Protein AF-0000000083543749 (afdb_homodimer)

Organism: Scyliorhinus torazame (NCBI:txid75743)

pLDDT: mean 76.53, std 16.84, range [44.06, 95.95]

Foldseek 3Di:
DVLVVLQVVLVVVLVVVLVVLVVVLVDQDDDPVQLVVLLVVVVVVVVVVPPDDPPPDPCVVVVVVVSSVVSSVVVSVVVSVPVNVVSCCCSNPVVSVVVVVVVQVVQVVVVVRNVVVPDDDPVVVVVVVVVVVVVVVVVVVVVVVVVVVVVVVD/DVLVVLQVVLVVVLVVVLVVLVVVLVDQDDDPVQLVVLLVVVVVVVVVVPPDDPPPDPCVVVVVVVSSVVSSVVVSVVVSVPVNVVSCCCSNPVVSVVVVVVVQVVQVVVVVRNVVVPDDPPVVVVVVVVVVVVVVVVVVVVVVVVVVVVVVVD

InterPro domains:
  IPR003130 Dynamin GTPase effector [PF02212] (63-146)
  IPR003130 Dynamin GTPase effector [SM00302] (57-150)
  IPR020850 GTPase effector domain [PS51388] (62-153)

Radius of gyration: 29.14 Å; Cα contacts (8 Å, |Δi|>4): 142; chains: 2; bounding box: 76×64×94 Å

Nearest PDB structures (foldseek):
  6nct-assembly1_B  TM=2.809E-01  e=4.000E+00  Homo sapiens
  6nct-assembly1_B  TM=2.824E-01  e=3.572E+00  Homo sapiens

Solvent-accessible surface area (backbone atoms only — not comparable to full-atom values): 16774 Å² total; per-residue (Å²): 50,65,64,58,50,49,49,53,53,25,53,50,51,34,51,54,52,50,50,50,52,55,56,50,60,71,48,95,73,70,53,67,70,57,44,53,52,46,44,50,51,53,51,51,52,44,53,71,65,38,79,60,82,84,73,85,62,93,60,50,62,65,46,46,53,48,50,52,51,50,42,48,49,52,52,48,48,55,48,47,67,48,45,54,59,49,47,42,46,36,29,68,46,51,51,37,48,52,53,49,51,51,52,50,51,53,28,64,70,37,76,82,43,49,68,60,64,72,44,66,39,66,66,57,54,48,49,49,49,49,48,50,50,49,48,52,50,48,49,52,50,50,52,53,52,54,55,54,55,56,57,69,77,96,54,68,62,57,50,50,49,51,52,26,52,51,51,33,50,54,52,51,50,50,52,55,57,49,62,69,48,94,74,69,53,66,70,59,44,53,52,47,44,49,52,53,52,52,53,44,53,72,65,38,80,60,82,84,73,86,62,92,60,49,64,64,46,46,52,50,49,52,53,50,40,48,49,51,53,49,50,56,48,46,67,48,45,53,59,48,48,44,45,37,29,68,45,51,51,37,50,52,52,47,52,51,52,50,51,53,27,63,69,37,75,82,41,45,69,57,69,72,41,64,28,65,65,56,53,47,45,47,49,49,47,49,49,48,47,50,51,47,49,52,49,50,51,53,53,54,56,53,56,54,56,67,75,96

Sequence (308 aa):
ELIAEIRRNQELATEQNLRLHFNMEGMVYAPDAMYSFKLEELQSRSQNNRHTEPSPSSGHSSNIMAVHLQVYYQIAIDRLIQMVPMVTRYHLLQEFASQVKFKMAQTFMNEEDADGLLTENFEIAKKRKSFTDSLNQLNKARAILMSNEISKVQELIAEIRRNQELATEQNLRLHFNMEGMVYAPDAMYSFKLEELQSRSQNNRHTEPSPSSGHSSNIMAVHLQVYYQIAIDRLIQMVPMVTRYHLLQEFASQVKFKMAQTFMNEEDADGLLTENFEIAKKRKSFTDSLNQLNKARAILMSNEISKVQ

Secondary structure (DSSP, 8-state):
-HHHHHHHHHHHHHHHHHHHHHHHHTS----HHHHHHHHHHHHHHHHHH--S-----STHHHHHHHHHHHHHHHHHHHHHHHHHHHHHHIIIIIIHHHHHHHHHHHHHHSTTTTTGGGS--HHHHHHHHHHHHHHHHHHHHHHHHHHHHHHHH-/-HHHHHHHHHHHHHHHHHHHHHHHHTS----HHHHHHHHHHHHHHHHHH--S-----STHHHHHHHHHHHHHHHHHHHHHHHHHHHHHHIIIIIIHHHHHHHHHHHHHHSTTTHHHHSS--HHHHHHHHHHHHHHHHHHHHHHHHHHHHHHHH-

Structure (mmCIF, N/CA/C/O backbone):
data_AF-0000000083543749-model_v1
#
loop_
_entity.id
_entity.type
_entity.pdbx_description
1 polymer 'GED domain-containing protein'
#
loop_
_atom_site.group_PDB
_atom_site.id
_atom_site.type_symbol
_atom_site.label_atom_id
_atom_site.label_alt_id
_atom_site.label_comp_id
_atom_site.label_asym_id
_atom_site.label_entity_id
_atom_site.label_seq_id
_atom_site.pdbx_PDB_ins_code
_atom_site.Cartn_x
_atom_site.Cartn_y
_atom_site.Cartn_z
_atom_site.occupancy
_atom_site.B_iso_or_equiv
_atom_site.auth_seq_id
_atom_site.auth_comp_id
_atom_site.auth_asym_id
_atom_site.auth_atom_id
_atom_site.pdbx_PDB_model_num
ATOM 1 N N . GLU A 1 1 ? 26.34 -15.354 2.874 1 68.52 1 GLU A N 1
ATOM 2 C CA . GLU A 1 1 ? 26.277 -14.039 3.504 1 68.52 1 GLU A CA 1
ATOM 3 C C . GLU A 1 1 ? 25.377 -13.091 2.715 1 68.52 1 GLU A C 1
ATOM 5 O O . GLU A 1 1 ? 24.499 -12.442 3.286 1 68.52 1 GLU A O 1
ATOM 10 N N . LEU A 1 2 ? 25.47 -13.204 1.468 1 77.48 2 LEU A N 1
ATOM 11 C CA . LEU A 1 2 ? 24.757 -12.252 0.624 1 77.48 2 LEU A CA 1
ATOM 12 C C . LEU A 1 2 ? 23.258 -12.533 0.634 1 77.48 2 LEU A C 1
ATOM 14 O O . LEU A 1 2 ? 22.449 -11.606 0.721 1 77.48 2 LEU A O 1
ATOM 18 N N . ILE A 1 3 ? 22.963 -13.804 0.717 1 81.99 3 ILE A N 1
ATOM 19 C CA . ILE A 1 3 ? 21.556 -14.191 0.718 1 81.99 3 ILE A CA 1
ATOM 20 C C . ILE A 1 3 ? 20.907 -13.772 2.035 1 81.99 3 ILE A C 1
ATOM 22 O O . ILE A 1 3 ? 19.751 -13.341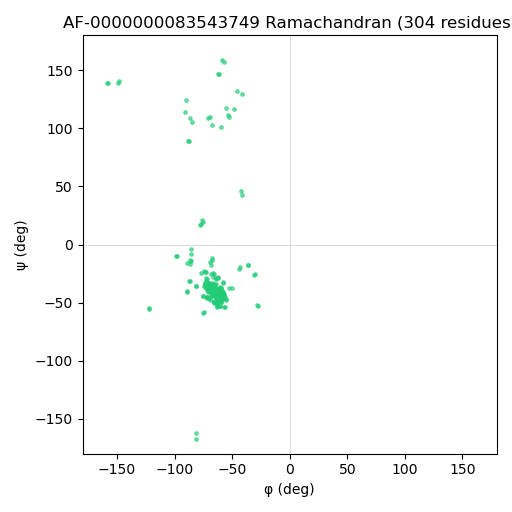 2.055 1 81.99 3 ILE A O 1
ATOM 26 N N . ALA A 1 4 ? 21.551 -13.842 3.087 1 82.59 4 ALA A N 1
ATOM 27 C CA . ALA A 1 4 ? 21.041 -13.43 4.392 1 82.59 4 ALA A CA 1
ATOM 28 C C . ALA A 1 4 ? 20.792 -11.925 4.434 1 82.59 4 ALA A C 1
ATOM 30 O O . ALA A 1 4 ? 19.817 -11.467 5.036 1 82.59 4 ALA A O 1
ATOM 31 N N . GLU A 1 5 ? 21.686 -11.28 3.852 1 85.39 5 GLU A N 1
ATOM 32 C CA . GLU A 1 5 ? 21.499 -9.834 3.771 1 85.39 5 GLU A CA 1
ATOM 33 C C . GLU A 1 5 ? 20.256 -9.483 2.959 1 85.39 5 GLU A C 1
ATOM 35 O O . GLU A 1 5 ? 19.491 -8.593 3.339 1 85.39 5 GLU A O 1
ATOM 40 N N . ILE A 1 6 ? 20.091 -10.148 1.895 1 90.79 6 ILE A N 1
ATOM 41 C CA . ILE A 1 6 ? 18.918 -9.92 1.058 1 90.79 6 ILE A CA 1
ATOM 42 C C . ILE A 1 6 ? 17.651 -10.235 1.849 1 90.79 6 ILE A C 1
ATOM 44 O O . ILE A 1 6 ? 16.668 -9.493 1.781 1 90.79 6 ILE A O 1
ATOM 48 N N . ARG A 1 7 ? 17.73 -11.297 2.555 1 89.03 7 ARG A N 1
ATOM 49 C CA . ARG A 1 7 ? 16.584 -11.693 3.367 1 89.03 7 ARG A CA 1
ATOM 50 C C . ARG A 1 7 ? 16.26 -10.632 4.413 1 89.03 7 ARG A C 1
ATOM 52 O O . ARG A 1 7 ? 15.1 -10.25 4.579 1 89.03 7 ARG A O 1
ATOM 59 N N . ARG A 1 8 ? 17.219 -10.177 5.088 1 85.63 8 ARG A N 1
ATOM 60 C CA . ARG A 1 8 ? 17.026 -9.163 6.119 1 85.63 8 ARG A CA 1
ATOM 61 C C . ARG A 1 8 ? 16.442 -7.884 5.527 1 85.63 8 ARG A C 1
ATOM 63 O O . ARG A 1 8 ? 15.537 -7.282 6.108 1 85.63 8 ARG A O 1
ATOM 70 N N . ASN A 1 9 ? 16.967 -7.471 4.43 1 89.15 9 ASN A N 1
ATOM 71 C CA . ASN A 1 9 ? 16.466 -6.274 3.763 1 89.15 9 ASN A CA 1
ATOM 72 C C . ASN A 1 9 ? 15.001 -6.425 3.366 1 89.15 9 ASN A C 1
ATOM 7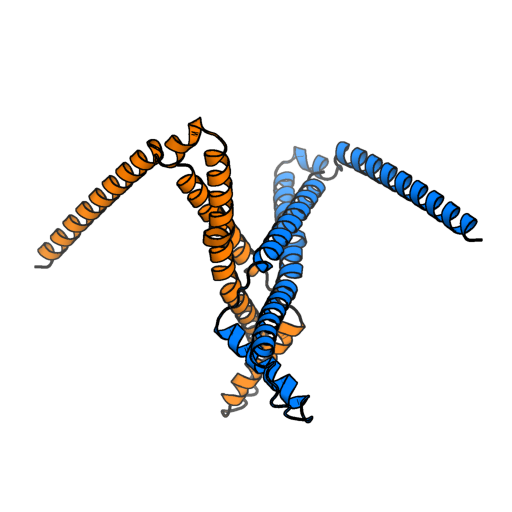4 O O . ASN A 1 9 ? 14.221 -5.478 3.483 1 89.15 9 ASN A O 1
ATOM 78 N N . GLN A 1 10 ? 14.689 -7.63 2.948 1 93.05 10 GLN A N 1
ATOM 79 C CA . GLN A 1 10 ? 13.309 -7.865 2.535 1 93.05 10 GLN A CA 1
ATOM 80 C C . GLN A 1 10 ? 12.373 -7.907 3.739 1 93.05 10 GLN A C 1
ATOM 82 O O . GLN A 1 10 ? 11.226 -7.465 3.656 1 93.05 10 GLN A O 1
ATOM 87 N N . GLU A 1 11 ? 12.789 -8.45 4.814 1 91.74 11 GLU A N 1
ATOM 88 C CA . GLU A 1 11 ? 11.999 -8.454 6.042 1 91.74 11 GLU A CA 1
ATOM 89 C C . GLU A 1 11 ? 11.738 -7.033 6.534 1 91.74 11 GLU A C 1
ATOM 91 O O . GLU A 1 11 ? 10.622 -6.708 6.945 1 91.74 11 GLU A O 1
ATOM 96 N N . LEU A 1 12 ? 12.743 -6.21 6.433 1 89.7 12 LEU A N 1
ATOM 97 C CA . LEU A 1 12 ? 12.598 -4.813 6.829 1 89.7 12 LEU A CA 1
ATOM 98 C C . LEU A 1 12 ? 11.64 -4.08 5.895 1 89.7 12 LEU A C 1
ATOM 100 O O . LEU A 1 12 ? 10.796 -3.304 6.349 1 89.7 12 LEU A O 1
ATOM 104 N N . ALA A 1 13 ? 11.815 -4.342 4.668 1 93.01 13 ALA A N 1
ATOM 105 C CA . ALA A 1 13 ? 10.926 -3.724 3.687 1 93.01 13 ALA A CA 1
ATOM 106 C C . ALA A 1 13 ? 9.478 -4.148 3.915 1 93.01 13 ALA A C 1
ATOM 108 O O . ALA A 1 13 ? 8.558 -3.339 3.775 1 93.01 13 ALA A O 1
ATOM 109 N N . THR A 1 14 ? 9.297 -5.435 4.258 1 94.71 14 THR A N 1
ATOM 110 C CA . THR A 1 14 ? 7.967 -5.949 4.565 1 94.71 14 THR A CA 1
ATOM 111 C C . THR A 1 14 ? 7.359 -5.203 5.75 1 94.71 14 THR A C 1
ATOM 113 O O . THR A 1 14 ? 6.218 -4.742 5.68 1 94.71 14 THR A O 1
ATOM 116 N N . GLU A 1 15 ? 8.067 -5.083 6.742 1 91.56 15 GLU A N 1
ATOM 117 C 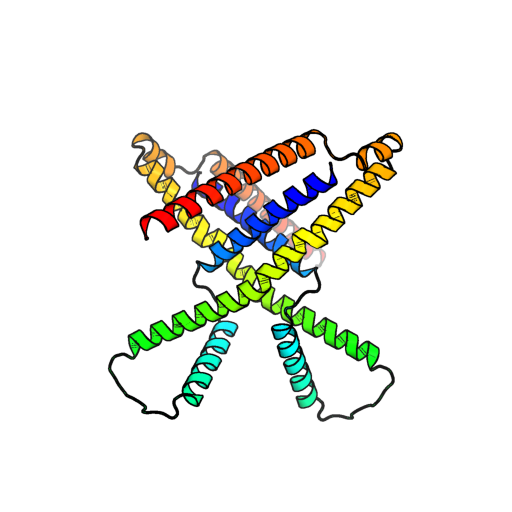CA . GLU A 1 15 ? 7.589 -4.437 7.961 1 91.56 15 GLU A CA 1
ATOM 118 C C . GLU A 1 15 ? 7.228 -2.977 7.706 1 91.56 15 GLU A C 1
ATOM 120 O O . GLU A 1 15 ? 6.187 -2.5 8.164 1 91.56 15 GLU A O 1
ATOM 125 N N . GLN A 1 16 ? 8.103 -2.293 7.016 1 93.29 16 GLN A N 1
ATOM 126 C CA . GLN A 1 16 ? 7.871 -0.883 6.718 1 93.29 16 GLN A CA 1
ATOM 127 C C . GLN A 1 16 ? 6.62 -0.7 5.864 1 93.29 16 GLN A C 1
ATOM 129 O O . GLN A 1 16 ? 5.826 0.212 6.104 1 93.29 16 GLN A O 1
ATOM 134 N N . ASN A 1 17 ? 6.538 -1.593 4.881 1 95.03 17 ASN A N 1
ATOM 135 C CA . ASN A 1 17 ? 5.373 -1.509 4.007 1 95.03 17 ASN A CA 1
ATOM 136 C C . ASN A 1 17 ? 4.084 -1.822 4.761 1 95.03 17 ASN A C 1
ATOM 138 O O . ASN A 1 17 ? 3.075 -1.137 4.585 1 95.03 17 ASN A O 1
ATOM 142 N N . LEU A 1 18 ? 4.097 -2.818 5.632 1 92.74 18 LEU A N 1
ATOM 143 C CA . LEU A 1 18 ? 2.923 -3.177 6.419 1 92.74 18 LEU A CA 1
ATOM 144 C C . LEU A 1 18 ? 2.553 -2.056 7.386 1 92.74 18 LEU A C 1
ATOM 146 O O . LEU A 1 18 ? 1.373 -1.741 7.555 1 92.74 18 LEU A O 1
ATOM 150 N N . ARG A 1 19 ? 3.55 -1.473 8 1 90.84 19 ARG A N 1
ATOM 151 C CA . ARG A 1 19 ? 3.303 -0.353 8.902 1 90.84 19 ARG A CA 1
ATOM 152 C C . ARG A 1 19 ? 2.641 0.807 8.166 1 90.84 19 ARG A C 1
ATOM 154 O O . ARG A 1 19 ? 1.729 1.445 8.696 1 90.84 19 ARG A O 1
ATOM 161 N N . LEU A 1 20 ? 3.17 1.034 7.001 1 94.15 20 LEU A N 1
ATOM 162 C CA . LEU A 1 20 ? 2.582 2.097 6.194 1 94.15 20 LEU A CA 1
ATOM 163 C C . LEU A 1 20 ? 1.113 1.81 5.903 1 94.15 20 LEU A C 1
ATOM 165 O O . LEU A 1 20 ? 0.27 2.704 6.005 1 94.15 20 LEU A O 1
ATOM 169 N N . HIS A 1 21 ? 0.743 0.568 5.607 1 93.89 21 HIS A N 1
ATOM 170 C CA . HIS A 1 21 ? -0.64 0.188 5.342 1 93.89 21 HIS A CA 1
ATOM 171 C C . HIS A 1 21 ? -1.512 0.385 6.577 1 93.89 21 HIS A C 1
ATOM 173 O O . HIS A 1 21 ? -2.619 0.92 6.483 1 93.89 21 HIS A O 1
ATOM 179 N N . PHE A 1 22 ? -0.988 0.015 7.689 1 91.96 22 PHE A N 1
ATOM 180 C CA . PHE A 1 22 ? -1.753 0.183 8.918 1 91.96 22 PHE A CA 1
ATOM 181 C C . PHE A 1 22 ? -1.967 1.661 9.225 1 91.96 22 PHE A C 1
ATOM 183 O O . PHE A 1 22 ? -3.039 2.055 9.689 1 91.96 22 PHE A O 1
ATOM 190 N N . ASN A 1 23 ? -0.915 2.454 8.982 1 92.01 23 ASN A N 1
ATOM 191 C CA . ASN A 1 23 ? -1.059 3.892 9.184 1 92.01 23 ASN A CA 1
ATOM 192 C C . ASN A 1 23 ? -2.124 4.483 8.265 1 92.01 23 ASN A C 1
ATOM 194 O O . ASN A 1 23 ? -2.919 5.324 8.688 1 92.01 23 ASN A O 1
ATOM 198 N N . MET A 1 24 ? -2.186 4.024 7.101 1 93.36 24 MET A N 1
ATOM 199 C CA . MET A 1 24 ? -3.153 4.531 6.132 1 93.36 24 MET A CA 1
ATOM 200 C C . MET A 1 24 ? -4.577 4.178 6.549 1 93.36 24 MET A C 1
ATOM 202 O O . MET A 1 24 ? -5.506 4.956 6.322 1 93.36 24 MET A O 1
ATOM 206 N N . GLU A 1 25 ? -4.698 2.999 7.178 1 92.33 25 GLU A N 1
ATOM 207 C CA . GLU A 1 25 ? -6.028 2.582 7.612 1 92.33 25 GLU A CA 1
ATOM 208 C C . GLU A 1 25 ? -6.532 3.453 8.76 1 92.33 25 GLU A C 1
ATOM 210 O O . GLU A 1 25 ? -7.711 3.396 9.117 1 92.33 25 GLU A O 1
ATOM 215 N N . GLY A 1 26 ? -5.641 4.152 9.328 1 88.79 26 GLY A N 1
ATOM 216 C CA . GLY A 1 26 ? -6.054 5.104 10.347 1 88.79 26 GLY A CA 1
ATOM 217 C C . GLY A 1 26 ? -6.865 6.26 9.791 1 88.79 26 GLY A C 1
ATOM 218 O O . GLY A 1 26 ? -7.536 6.971 10.541 1 88.79 26 GLY A O 1
ATOM 219 N N . MET A 1 27 ? -6.818 6.339 8.502 1 89.09 27 MET A N 1
ATOM 220 C CA . MET A 1 27 ? -7.64 7.347 7.839 1 89.09 27 MET A CA 1
ATOM 221 C C . MET A 1 27 ? -9.016 6.786 7.494 1 89.09 27 MET A C 1
ATOM 223 O O . MET A 1 27 ? -9.128 5.656 7.017 1 89.09 27 MET A O 1
ATOM 227 N N . VAL A 1 28 ? -10.066 7.38 7.923 1 84.37 28 VAL A N 1
ATOM 228 C CA . VAL A 1 28 ? -11.411 6.95 7.554 1 84.37 28 VAL A CA 1
ATOM 229 C C . VAL A 1 28 ? -11.644 7.204 6.066 1 84.37 28 VAL A C 1
ATOM 231 O O . VAL A 1 28 ? -11.897 8.339 5.656 1 84.37 28 VAL A O 1
ATOM 234 N N . TYR A 1 29 ? -11.541 5.981 5.234 1 90.51 29 TYR A N 1
ATOM 235 C CA . TYR A 1 29 ? -11.688 6.141 3.792 1 90.51 29 TYR A CA 1
ATOM 236 C C . TYR A 1 29 ? -12.297 4.893 3.164 1 90.51 29 TYR A C 1
ATOM 238 O O . TYR A 1 29 ? -11.959 3.771 3.546 1 90.51 29 TYR A O 1
ATOM 246 N N . ALA A 1 30 ? -13.166 5.181 2.266 1 92.09 30 ALA A N 1
ATOM 247 C CA . ALA A 1 30 ? -13.723 4.14 1.406 1 92.09 30 ALA A CA 1
ATOM 248 C C . ALA A 1 30 ? -14.281 4.735 0.116 1 92.09 30 ALA A C 1
ATOM 250 O O . ALA A 1 30 ? -14.907 5.797 0.135 1 92.09 30 ALA A O 1
ATOM 251 N N . PRO A 1 31 ? -14.026 4.024 -0.967 1 90.32 31 PRO A N 1
ATOM 252 C CA . PRO A 1 31 ? -14.687 4.477 -2.193 1 90.32 31 PRO A CA 1
ATOM 253 C C . PRO A 1 31 ? -16.21 4.409 -2.103 1 90.32 31 PRO A C 1
ATOM 255 O O . PRO A 1 31 ? -16.755 3.484 -1.496 1 90.32 31 PRO A O 1
ATOM 258 N N . ASP A 1 32 ? -16.856 5.351 -2.767 1 90.99 32 ASP A N 1
ATOM 259 C CA . ASP A 1 32 ? -18.306 5.48 -2.663 1 90.99 32 ASP A CA 1
ATOM 260 C C . ASP A 1 32 ? -19.002 4.177 -3.05 1 90.99 32 ASP A C 1
ATOM 262 O O . ASP A 1 32 ? -19.909 3.72 -2.351 1 90.99 32 ASP A O 1
ATOM 266 N N . ALA A 1 33 ? -18.567 3.621 -4.101 1 89.95 33 ALA A N 1
ATOM 267 C CA . ALA A 1 33 ? -19.212 2.406 -4.592 1 89.95 33 ALA A CA 1
ATOM 268 C C . ALA A 1 33 ? -19.067 1.264 -3.59 1 89.95 33 ALA A C 1
ATOM 270 O O . ALA A 1 33 ? -20.034 0.556 -3.301 1 89.95 33 ALA A O 1
ATOM 271 N N . MET A 1 34 ? -17.935 1.128 -3.003 1 91.4 34 MET A N 1
ATOM 272 C CA . MET A 1 34 ? -17.659 0.069 -2.036 1 91.4 34 MET A CA 1
ATOM 273 C C . MET A 1 34 ? -18.409 0.315 -0.731 1 91.4 34 MET A C 1
ATOM 275 O O . MET A 1 34 ? -18.935 -0.621 -0.126 1 91.4 34 MET A O 1
ATOM 279 N N . TYR A 1 35 ? -18.42 1.533 -0.437 1 92.73 35 TYR A N 1
ATOM 280 C CA . TYR A 1 35 ? -19.124 1.901 0.787 1 92.73 35 TYR A CA 1
ATOM 281 C C . TYR A 1 35 ? -20.608 1.568 0.684 1 92.73 35 TYR A C 1
ATOM 283 O O . TYR A 1 35 ? -21.175 0.949 1.586 1 92.73 35 TYR A O 1
ATOM 291 N N . SER A 1 36 ? -21.176 2.047 -0.386 1 93.49 36 SER A N 1
ATOM 292 C CA . SER A 1 36 ? -22.601 1.815 -0.599 1 93.49 36 SER A CA 1
ATOM 293 C C . SER A 1 36 ? -22.923 0.324 -0.608 1 93.49 36 SER A C 1
ATOM 295 O O . SER A 1 36 ? -23.913 -0.106 -0.013 1 93.49 36 SER A O 1
ATOM 297 N N . PHE A 1 37 ? -22.099 -0.384 -1.24 1 89.86 37 PHE A N 1
ATOM 298 C CA . PHE A 1 37 ? -22.292 -1.828 -1.315 1 89.86 37 PHE A CA 1
ATOM 299 C C . PHE A 1 37 ? -22.232 -2.454 0.073 1 89.86 37 PHE A C 1
ATOM 301 O O . PHE A 1 37 ? -23.1 -3.25 0.438 1 89.86 37 PHE A O 1
ATOM 308 N N . LYS A 1 38 ? -21.261 -2.076 0.894 1 90.71 38 LYS A N 1
ATOM 309 C CA . LYS A 1 38 ? -21.068 -2.659 2.218 1 90.71 38 LYS A CA 1
ATOM 310 C C . LYS A 1 38 ? -22.175 -2.228 3.176 1 90.71 38 LYS A C 1
ATOM 312 O O . LYS A 1 38 ? -22.592 -3.001 4.04 1 90.71 38 LYS A O 1
ATOM 317 N N . LEU A 1 39 ? -22.62 -1.039 2.955 1 92.63 39 LEU A N 1
ATOM 318 C CA . LEU A 1 39 ? -23.729 -0.537 3.759 1 92.63 39 LEU A CA 1
ATOM 319 C C . LEU A 1 39 ? -24.991 -1.356 3.516 1 92.63 39 LEU A C 1
ATOM 321 O O . LEU A 1 39 ? -25.679 -1.741 4.465 1 92.63 39 LEU A O 1
ATOM 325 N N . GLU A 1 40 ? -25.24 -1.583 2.301 1 91.72 40 GLU A N 1
ATOM 326 C CA . GLU A 1 40 ? -26.405 -2.382 1.933 1 91.72 40 GLU A CA 1
ATOM 327 C C . GLU A 1 40 ? -26.296 -3.802 2.481 1 91.72 40 GLU A C 1
ATOM 329 O O . GLU A 1 40 ? -27.281 -4.365 2.962 1 91.72 40 GLU A O 1
ATOM 334 N N . GLU A 1 41 ? -25.172 -4.299 2.375 1 88.02 41 GLU A N 1
ATOM 335 C CA . GLU A 1 41 ? -24.929 -5.646 2.882 1 88.02 41 GLU A CA 1
ATOM 336 C C . GLU A 1 41 ? -25.174 -5.722 4.387 1 88.02 41 GLU A C 1
ATOM 338 O O . GLU A 1 41 ? -25.806 -6.663 4.871 1 88.02 41 GLU A O 1
ATOM 343 N N . LEU A 1 42 ? -24.754 -4.793 5.123 1 86.15 42 LEU A N 1
ATOM 344 C CA . LEU A 1 42 ? -24.895 -4.77 6.575 1 86.15 42 LEU A CA 1
ATOM 345 C C . LEU A 1 42 ? -26.354 -4.577 6.976 1 86.15 42 LEU A C 1
ATOM 347 O O . LEU A 1 42 ? -26.822 -5.186 7.941 1 86.15 42 LEU A O 1
ATOM 351 N N . GLN A 1 43 ? -27 -3.737 6.214 1 85.69 43 GLN A N 1
ATOM 352 C CA . GLN A 1 43 ? -28.406 -3.474 6.502 1 85.69 43 GLN A CA 1
ATOM 353 C C . GLN A 1 43 ? -29.268 -4.694 6.193 1 85.69 43 GLN A C 1
ATOM 355 O O . GLN A 1 43 ? -30.222 -4.986 6.917 1 85.69 43 GLN A O 1
ATOM 360 N N . SER A 1 44 ? -28.919 -5.34 5.102 1 85.33 44 SER A N 1
ATOM 361 C CA . SER A 1 44 ? -29.666 -6.539 4.736 1 85.33 44 SER A CA 1
ATOM 362 C C . SER A 1 44 ? -29.46 -7.652 5.758 1 85.33 44 SER A C 1
ATOM 364 O O . SER A 1 44 ? -30.4 -8.373 6.096 1 85.33 44 SER A O 1
ATOM 366 N N . ARG A 1 45 ? -28.342 -7.784 6.297 1 79.86 45 ARG A N 1
ATOM 367 C CA . ARG A 1 45 ? -28.041 -8.791 7.309 1 79.86 45 ARG A CA 1
ATOM 368 C C . ARG A 1 45 ? -28.773 -8.492 8.613 1 79.86 45 ARG A C 1
ATOM 370 O O . ARG A 1 45 ? -29.168 -9.411 9.334 1 79.86 45 ARG A O 1
ATOM 377 N N . SER A 1 46 ? -28.855 -7.217 8.848 1 75.63 46 SER A N 1
ATOM 378 C CA . SER A 1 46 ? -29.55 -6.808 10.064 1 75.63 46 SER A CA 1
ATOM 379 C C . SER A 1 46 ? -31.048 -7.073 9.961 1 75.63 46 SER A C 1
ATOM 381 O O . SER A 1 46 ? -31.684 -7.46 10.944 1 75.63 46 SER A O 1
ATOM 383 N N . GLN A 1 47 ? -31.553 -6.796 8.784 1 76.2 47 GLN A N 1
ATOM 384 C CA . GLN A 1 47 ? -32.976 -7.038 8.569 1 76.2 47 GLN A CA 1
ATOM 385 C C . GLN A 1 47 ? -33.298 -8.528 8.639 1 76.2 47 GLN A C 1
ATOM 387 O O . GLN A 1 47 ? -34.358 -8.917 9.132 1 76.2 47 GLN A O 1
ATOM 392 N N . ASN A 1 48 ? -32.392 -9.212 8.043 1 68.77 48 ASN A N 1
ATOM 393 C CA . ASN A 1 48 ? -32.614 -10.653 8.108 1 68.77 48 ASN A CA 1
ATOM 394 C C . ASN A 1 48 ? -32.54 -11.168 9.542 1 68.77 48 ASN A C 1
ATOM 396 O O . ASN A 1 48 ? -33.183 -12.162 9.883 1 68.77 48 ASN A O 1
ATOM 400 N N . ASN A 1 49 ? -31.745 -10.423 10.277 1 61.16 49 ASN A N 1
ATOM 401 C CA . ASN A 1 49 ? -31.647 -10.802 11.682 1 61.16 49 ASN A CA 1
ATOM 402 C C . ASN A 1 49 ? -32.732 -10.132 12.52 1 61.16 49 ASN A C 1
ATOM 404 O O . ASN A 1 49 ? -32.938 -10.494 13.68 1 61.16 49 ASN A O 1
ATOM 408 N N . ARG A 1 50 ? -33.141 -8.903 12.099 1 56.74 50 ARG A N 1
ATOM 409 C CA . ARG A 1 50 ? -34.133 -8.161 12.87 1 56.74 50 ARG A CA 1
ATOM 410 C C . ARG A 1 50 ? -35.531 -8.733 12.658 1 56.74 50 ARG A C 1
ATOM 412 O O . ARG A 1 50 ? -36.526 -8.103 13.022 1 56.74 50 ARG A O 1
ATOM 419 N N . HIS A 1 51 ? -35.772 -9.907 12.219 1 51.4 51 HIS A N 1
ATOM 420 C CA . HIS A 1 51 ? -37.183 -10.206 12.434 1 51.4 51 HIS A CA 1
ATOM 421 C C . HIS A 1 51 ? -37.679 -9.609 13.746 1 51.4 51 HIS A C 1
ATOM 423 O O . HIS A 1 51 ? -38.832 -9.816 14.13 1 51.4 51 HIS A O 1
ATOM 429 N N . THR A 1 52 ? -36.808 -9.215 14.709 1 49.68 52 THR A N 1
ATOM 430 C CA . THR A 1 52 ? -37.502 -8.766 15.911 1 49.68 52 THR A CA 1
ATOM 431 C C . THR A 1 52 ? -37.979 -7.325 15.754 1 49.68 52 THR A C 1
ATOM 433 O O . THR A 1 52 ? -37.56 -6.624 14.83 1 49.68 52 THR A O 1
ATOM 436 N N . GLU A 1 53 ? -38.38 -6.459 16.99 1 50.23 53 GLU A N 1
ATOM 437 C CA . GLU A 1 53 ? -39.238 -5.307 17.25 1 50.23 53 GLU A CA 1
ATOM 438 C C . GLU A 1 53 ? -38.647 -4.033 16.653 1 50.23 53 GLU A C 1
ATOM 440 O O . GLU A 1 53 ? -37.453 -3.766 16.804 1 50.23 53 GLU A O 1
ATOM 445 N N . PRO A 1 54 ? -39.198 -3.432 15.57 1 48.68 54 PRO A N 1
ATOM 446 C CA . PRO A 1 54 ? -38.877 -2.102 15.046 1 48.68 54 PRO A CA 1
ATOM 447 C C . PRO A 1 54 ? -38.697 -1.061 16.148 1 48.68 54 PRO A C 1
ATOM 449 O O . PRO A 1 54 ? -39.661 -0.709 16.833 1 48.68 54 PRO A O 1
ATOM 452 N N . SER A 1 55 ? -38.047 -1.227 17.294 1 47.86 55 SER A N 1
ATOM 453 C CA . SER A 1 55 ? -38.164 -0.14 18.261 1 47.86 55 SER A CA 1
ATOM 454 C C . SER A 1 55 ? -37.783 1.198 17.638 1 47.86 55 SER A C 1
ATOM 456 O O . SER A 1 55 ? -36.736 1.316 16.998 1 47.86 55 SER A O 1
ATOM 458 N N . PRO A 1 56 ? -38.721 2.17 17.423 1 44.76 56 PRO A N 1
ATOM 459 C CA . PRO A 1 56 ? -38.669 3.54 16.905 1 44.76 56 PRO A CA 1
ATOM 460 C C . PRO A 1 56 ? -37.501 4.342 17.475 1 44.76 56 PRO A C 1
ATOM 462 O O . PRO A 1 56 ? -37.437 5.561 17.292 1 44.76 56 PRO A O 1
ATOM 465 N N . SER A 1 57 ? -36.821 3.997 18.719 1 48.24 57 SER A N 1
ATOM 466 C CA . SER A 1 57 ? -36.384 4.957 19.728 1 48.24 57 SER A CA 1
ATOM 467 C C . SER A 1 57 ? -35.411 5.973 19.138 1 48.24 57 SER A C 1
ATOM 469 O O . SER A 1 57 ? -34.808 5.729 18.091 1 48.24 57 SER A O 1
ATOM 471 N N . SER A 1 58 ? -35.21 7.238 19.775 1 50.85 58 SER A N 1
ATOM 472 C CA . SER A 1 58 ? -34.413 8.459 19.814 1 50.85 58 SER A CA 1
ATOM 473 C C . SER A 1 58 ? -32.973 8.193 19.388 1 50.85 58 SER A C 1
ATOM 475 O O . SER A 1 58 ? -32.205 9.13 19.158 1 50.85 58 SER A O 1
ATOM 477 N N . GLY A 1 59 ? -32.378 6.97 19.527 1 50.31 59 GLY A N 1
ATOM 478 C CA . GLY A 1 59 ? -30.999 6.539 19.366 1 50.31 59 GLY A CA 1
ATOM 479 C C . GLY A 1 59 ? -30.587 6.387 17.914 1 50.31 59 GLY A C 1
ATOM 480 O O . GLY A 1 59 ? -29.622 5.684 17.607 1 50.31 59 GLY A O 1
ATOM 481 N N . HIS A 1 60 ? -31.317 6.951 17.116 1 58.07 60 HIS A N 1
ATOM 482 C CA . HIS A 1 60 ? -31.287 6.774 15.668 1 58.07 60 HIS A CA 1
ATOM 483 C C . HIS A 1 60 ? -30.011 7.357 15.069 1 58.07 60 HIS A C 1
ATOM 485 O O . HIS A 1 60 ? -29.385 6.735 14.208 1 58.07 60 HIS A O 1
ATOM 491 N N . SER A 1 61 ? -29.796 8.673 15.605 1 59.79 61 SER A N 1
ATOM 492 C CA . SER A 1 61 ? -28.636 9.31 14.991 1 59.79 61 SER A CA 1
ATOM 493 C C . SER A 1 61 ? -27.347 8.578 15.352 1 59.79 61 SER A C 1
ATOM 495 O O . SER A 1 61 ? -26.473 8.395 14.503 1 59.79 61 SER A O 1
ATOM 497 N N . SER A 1 62 ? -27.26 8.346 16.747 1 64.33 62 SER A N 1
ATOM 498 C CA . SER A 1 62 ? -26.073 7.638 17.214 1 64.33 62 SER A CA 1
ATOM 499 C C . SER A 1 62 ? -25.943 6.274 16.545 1 64.33 62 SER A C 1
ATOM 501 O O . SER A 1 62 ? -24.833 5.822 16.255 1 64.33 62 SER A O 1
ATOM 503 N N . ASN A 1 63 ? -27.073 5.745 16.271 1 75.21 63 ASN A N 1
ATOM 504 C CA . ASN A 1 63 ? -27.095 4.424 15.653 1 75.21 63 ASN A CA 1
ATOM 505 C C . ASN A 1 63 ? -26.663 4.483 14.19 1 75.21 63 ASN A C 1
ATOM 507 O O . ASN A 1 63 ? -25.926 3.614 13.721 1 75.21 63 ASN A O 1
ATOM 511 N N . ILE A 1 64 ? -26.989 5.712 13.685 1 77.33 64 ILE A N 1
ATOM 512 C CA . ILE A 1 64 ? -26.651 5.872 12.275 1 77.33 64 ILE A CA 1
ATOM 513 C C . ILE A 1 64 ? -25.138 6.007 12.12 1 77.33 64 ILE A C 1
ATOM 515 O O . ILE A 1 64 ? -24.532 5.339 11.279 1 77.33 64 ILE A O 1
ATOM 519 N N . MET A 1 65 ? -24.599 6.856 13.008 1 87.44 65 MET A N 1
ATOM 520 C CA . MET A 1 65 ? -23.155 7.058 12.938 1 87.44 65 MET A CA 1
ATOM 521 C C . MET A 1 65 ? -22.409 5.76 13.227 1 87.44 65 MET A C 1
ATOM 523 O O . MET A 1 65 ? -21.392 5.469 12.596 1 87.44 65 MET A O 1
ATOM 527 N N . ALA A 1 66 ? -22.922 5.057 14.13 1 85.69 66 ALA A N 1
ATOM 528 C CA . ALA A 1 66 ? -22.302 3.788 14.502 1 85.69 66 ALA A CA 1
ATOM 529 C C . ALA A 1 66 ? -22.29 2.818 13.324 1 85.69 66 ALA A C 1
ATOM 531 O O . ALA A 1 66 ? -21.302 2.114 13.101 1 85.69 66 ALA A O 1
ATOM 532 N N . VAL A 1 67 ? -23.37 2.796 12.664 1 87.13 67 VAL A N 1
ATOM 533 C CA . VAL A 1 67 ? -23.476 1.927 11.497 1 87.13 67 VAL A CA 1
ATOM 534 C C . VAL A 1 67 ? -22.455 2.35 10.443 1 87.13 67 VAL A C 1
ATOM 536 O O . VAL A 1 67 ? -21.771 1.506 9.858 1 87.13 67 VAL A O 1
ATOM 539 N N . HIS A 1 68 ? -22.376 3.608 10.285 1 89.32 68 HIS A N 1
ATOM 540 C CA . HIS A 1 68 ? -21.432 4.13 9.303 1 89.32 68 HIS A CA 1
ATOM 541 C C . HIS A 1 68 ? -19.998 3.766 9.669 1 89.32 68 HIS A C 1
ATOM 543 O O . HIS A 1 68 ? -19.214 3.365 8.805 1 89.32 68 HIS A O 1
ATOM 549 N N . LEU A 1 69 ? -19.611 3.865 10.891 1 90.22 69 LEU A N 1
ATOM 550 C CA . LEU A 1 69 ? -18.276 3.516 11.365 1 90.22 69 LEU A CA 1
ATOM 551 C C . LEU A 1 69 ? -18.007 2.026 11.182 1 90.22 69 LEU A C 1
ATOM 553 O O . LEU A 1 69 ? -16.891 1.63 10.836 1 90.22 69 LEU A O 1
ATOM 557 N N . GLN A 1 70 ? -19.008 1.312 11.419 1 89.94 70 GLN A N 1
ATOM 558 C CA . GLN A 1 70 ? -18.882 -0.129 11.232 1 89.94 70 GLN A CA 1
ATOM 559 C C . GLN A 1 70 ? -18.6 -0.473 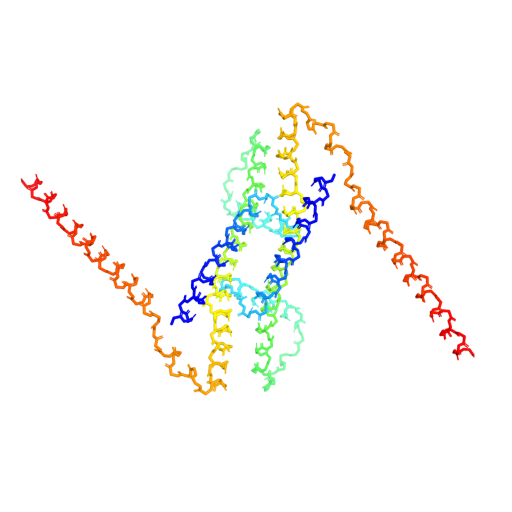9.772 1 89.94 70 GLN A C 1
ATOM 561 O O . GLN A 1 70 ? -17.815 -1.378 9.482 1 89.94 70 GLN A O 1
ATOM 566 N N . VAL A 1 71 ? -19.268 0.189 8.864 1 92.76 71 VAL A N 1
ATOM 567 C CA . VAL A 1 71 ? -19.065 -0.018 7.434 1 92.76 71 VAL A CA 1
ATOM 568 C C . VAL A 1 71 ? -17.612 0.277 7.069 1 92.76 71 VAL A C 1
ATOM 570 O O . VAL A 1 71 ? -16.959 -0.525 6.398 1 92.76 71 VAL A O 1
ATOM 573 N N . TYR A 1 72 ? -17.147 1.37 7.56 1 91.24 72 TYR A N 1
ATOM 574 C CA . TYR A 1 72 ? -15.764 1.743 7.284 1 91.24 72 TYR A CA 1
ATOM 575 C C . TYR A 1 72 ? -14.798 0.691 7.815 1 91.24 72 TYR A C 1
ATOM 577 O O . TYR A 1 72 ? -13.859 0.295 7.12 1 91.24 72 TYR A O 1
ATOM 585 N N . TYR A 1 73 ? -15.033 0.224 8.949 1 89.69 73 TYR A N 1
ATOM 586 C CA . TYR A 1 73 ? -14.151 -0.753 9.579 1 89.69 73 TYR A CA 1
ATOM 587 C C . TYR A 1 73 ? -14.148 -2.065 8.803 1 89.69 73 TYR A C 1
ATOM 589 O O . TYR A 1 73 ? -13.099 -2.691 8.633 1 89.69 73 TYR A O 1
ATOM 597 N N . GLN A 1 74 ? -15.273 -2.446 8.393 1 90.9 74 GLN A N 1
ATOM 598 C CA . GLN A 1 74 ? -15.347 -3.688 7.632 1 90.9 74 GLN A CA 1
ATOM 599 C C . GLN A 1 74 ? -14.576 -3.576 6.32 1 90.9 74 GLN A C 1
ATOM 601 O O . GLN A 1 74 ? -13.9 -4.521 5.908 1 90.9 74 GLN A O 1
ATOM 606 N N . ILE A 1 75 ? -14.722 -2.479 5.685 1 93.02 75 ILE A N 1
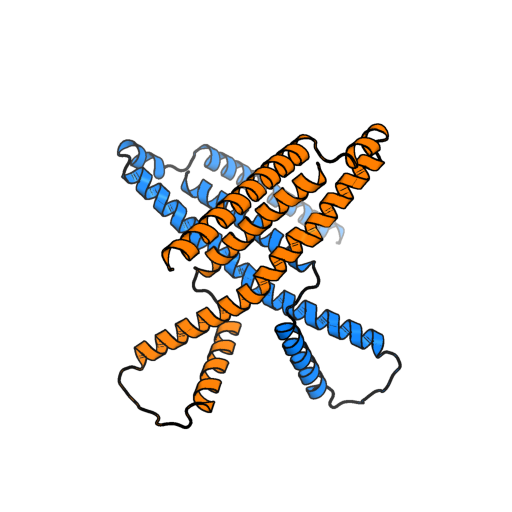ATOM 607 C CA . ILE A 1 75 ? -14.008 -2.256 4.433 1 93.02 75 ILE A CA 1
ATOM 608 C C . ILE A 1 75 ? -12.502 -2.278 4.686 1 93.02 75 ILE A C 1
ATOM 610 O O . ILE A 1 75 ? -11.749 -2.897 3.931 1 93.02 75 ILE A O 1
ATOM 614 N N . ALA A 1 76 ? -12.078 -1.64 5.761 1 92.99 76 ALA A N 1
ATOM 615 C CA . ALA A 1 76 ? -10.67 -1.613 6.147 1 92.99 76 ALA A CA 1
ATOM 616 C C . ALA A 1 76 ? -10.157 -3.019 6.446 1 92.99 76 ALA A C 1
ATOM 618 O O . ALA A 1 76 ? -9.049 -3.381 6.044 1 92.99 76 ALA A O 1
ATOM 619 N N . ILE A 1 77 ? -10.929 -3.749 7.093 1 89.8 77 ILE A N 1
ATOM 620 C CA . ILE A 1 77 ? -10.552 -5.118 7.426 1 89.8 77 ILE A CA 1
ATOM 621 C C . ILE A 1 77 ? -10.377 -5.932 6.146 1 89.8 77 ILE A C 1
ATOM 623 O O . ILE A 1 77 ? -9.392 -6.658 5.994 1 89.8 77 ILE A O 1
ATOM 627 N N . ASP A 1 78 ? -11.293 -5.799 5.279 1 89.36 78 ASP A N 1
ATOM 628 C CA . ASP A 1 78 ? -11.202 -6.503 4.003 1 89.36 78 ASP A CA 1
ATOM 629 C C . ASP A 1 78 ? -9.928 -6.121 3.254 1 89.36 78 ASP A C 1
ATOM 631 O O . ASP A 1 78 ? -9.273 -6.976 2.655 1 89.36 78 ASP A O 1
ATOM 635 N N . ARG A 1 79 ? -9.604 -4.865 3.307 1 92.26 79 ARG A N 1
ATOM 636 C CA . ARG A 1 79 ? -8.388 -4.383 2.66 1 92.26 79 ARG A CA 1
ATOM 637 C C . ARG A 1 79 ? -7.147 -4.994 3.303 1 92.26 79 ARG A C 1
ATOM 639 O O . ARG A 1 79 ? -6.239 -5.447 2.604 1 92.26 79 ARG A O 1
ATOM 646 N N . LEU A 1 80 ? -7.093 -5.039 4.574 1 91.29 80 LEU A N 1
ATOM 647 C CA . LEU A 1 80 ? -5.937 -5.564 5.291 1 91.29 80 LEU A CA 1
ATOM 648 C C . LEU A 1 80 ? -5.794 -7.066 5.067 1 91.29 80 LEU A C 1
ATOM 650 O O . LEU A 1 80 ? -4.678 -7.578 4.954 1 91.29 80 LEU A O 1
ATOM 654 N N . ILE A 1 81 ? -6.924 -7.78 4.96 1 90.58 81 ILE A N 1
ATOM 655 C CA . ILE A 1 81 ? -6.933 -9.217 4.709 1 90.58 81 ILE A CA 1
ATOM 656 C C . ILE A 1 81 ? -6.291 -9.509 3.355 1 90.58 81 ILE A C 1
ATOM 658 O O . ILE A 1 81 ? -5.64 -10.541 3.179 1 90.58 81 ILE A O 1
ATOM 662 N N . GLN A 1 82 ? -6.399 -8.593 2.512 1 92.42 82 GLN A N 1
ATOM 663 C CA . GLN A 1 82 ? -5.817 -8.751 1.184 1 92.42 82 GLN A CA 1
ATOM 664 C C . GLN A 1 82 ? -4.372 -8.261 1.155 1 92.42 82 GLN A C 1
ATOM 666 O O . GLN A 1 82 ? -3.488 -8.947 0.637 1 92.42 82 GLN A O 1
ATOM 671 N N . MET A 1 83 ? -4.071 -7.188 1.806 1 93.61 83 MET A N 1
ATOM 672 C CA . MET A 1 83 ? -2.794 -6.501 1.636 1 93.61 83 MET A CA 1
ATOM 673 C C . MET A 1 83 ? -1.703 -7.168 2.468 1 93.61 83 MET A C 1
ATOM 675 O O . MET A 1 83 ? -0.548 -7.237 2.044 1 93.61 83 MET A O 1
ATOM 679 N N . VAL A 1 84 ? -2.041 -7.667 3.636 1 93.5 84 VAL A N 1
ATOM 680 C CA . VAL A 1 84 ? -1.031 -8.21 4.538 1 93.5 84 VAL A CA 1
ATOM 681 C C . VAL A 1 84 ? -0.353 -9.416 3.891 1 93.5 84 VAL A C 1
ATOM 683 O O . VAL A 1 84 ? 0.869 -9.435 3.727 1 93.5 84 VAL A O 1
ATOM 686 N N . PRO A 1 85 ? -1.098 -10.396 3.445 1 93.29 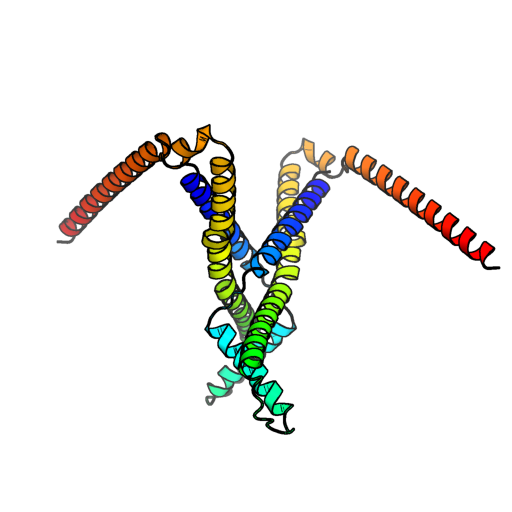85 PRO A N 1
ATOM 687 C CA . PRO A 1 85 ? -0.453 -11.524 2.767 1 93.29 85 PRO A CA 1
ATOM 688 C C . PRO A 1 85 ? 0.206 -11.122 1.45 1 93.29 85 PRO A C 1
ATOM 690 O O . PRO A 1 85 ? 1.253 -11.664 1.089 1 93.29 85 PRO A O 1
ATOM 693 N N . MET A 1 86 ? -0.39 -10.191 0.727 1 95.4 86 MET A N 1
ATOM 694 C CA . MET A 1 86 ? 0.166 -9.754 -0.551 1 95.4 86 MET A CA 1
ATOM 695 C C . MET A 1 86 ? 1.537 -9.115 -0.358 1 95.4 86 MET A C 1
ATOM 697 O O . MET A 1 86 ? 2.489 -9.452 -1.064 1 95.4 86 MET A O 1
ATOM 701 N N . VAL A 1 87 ? 1.691 -8.204 0.573 1 95.9 87 VAL A N 1
ATOM 702 C CA . VAL A 1 87 ? 2.94 -7.514 0.879 1 95.9 87 VAL A CA 1
ATOM 703 C C . VAL A 1 87 ? 3.996 -8.526 1.317 1 95.9 87 VAL A C 1
ATOM 705 O O . VAL A 1 87 ? 5.147 -8.46 0.88 1 95.9 87 VAL A O 1
ATOM 708 N N . THR A 1 88 ? 3.563 -9.444 2.091 1 94.58 88 THR A N 1
ATOM 709 C CA . THR A 1 88 ? 4.47 -10.467 2.6 1 94.58 88 THR A CA 1
ATOM 710 C C . THR A 1 88 ? 4.993 -11.34 1.463 1 94.58 88 THR A C 1
ATOM 712 O O . THR A 1 88 ? 6.201 -11.55 1.339 1 94.58 88 THR A O 1
ATOM 715 N N . ARG A 1 89 ? 4.095 -11.811 0.672 1 93.84 89 ARG A N 1
ATOM 716 C CA . ARG A 1 89 ? 4.467 -12.651 -0.462 1 93.84 89 ARG A CA 1
ATOM 717 C C . ARG A 1 89 ? 5.357 -11.889 -1.438 1 93.84 89 ARG A C 1
ATOM 719 O O . ARG A 1 89 ? 6.32 -12.444 -1.972 1 93.84 89 ARG A O 1
ATOM 726 N N . TYR A 1 90 ? 4.997 -10.682 -1.655 1 95.49 90 TYR A N 1
ATOM 727 C CA . TYR A 1 90 ? 5.753 -9.876 -2.608 1 95.49 90 TYR A CA 1
ATOM 728 C C . TYR A 1 90 ? 7.204 -9.728 -2.166 1 95.49 90 TYR A C 1
ATOM 730 O O . TYR A 1 90 ? 8.126 -10.008 -2.935 1 95.49 90 TYR A O 1
ATOM 738 N N . HIS A 1 91 ? 7.443 -9.294 -0.962 1 93.91 91 HIS A N 1
ATOM 739 C CA . HIS A 1 91 ? 8.799 -9.024 -0.497 1 93.91 91 HIS A CA 1
ATOM 740 C C . HIS A 1 91 ? 9.549 -10.319 -0.203 1 93.91 91 HIS A C 1
ATOM 742 O O . HIS A 1 91 ? 10.699 -10.482 -0.616 1 93.91 91 HIS A O 1
ATOM 748 N N . LEU A 1 92 ? 8.869 -11.252 0.475 1 92.96 92 LEU A N 1
ATOM 749 C CA . LEU A 1 92 ? 9.573 -12.405 1.024 1 92.96 92 LEU A CA 1
ATOM 750 C C . LEU A 1 92 ? 9.692 -13.514 -0.016 1 92.96 92 LEU A C 1
ATOM 752 O O . LEU A 1 92 ? 10.518 -14.419 0.127 1 92.96 92 LEU A O 1
ATOM 756 N N . LEU A 1 93 ? 8.986 -13.469 -1.085 1 92.05 93 LEU A N 1
ATOM 757 C CA . LEU A 1 93 ? 9.039 -14.523 -2.092 1 92.05 93 LEU A CA 1
ATOM 758 C C . LEU A 1 93 ? 9.448 -13.959 -3.449 1 92.05 93 LEU A C 1
ATOM 760 O O . LEU A 1 93 ? 10.468 -14.363 -4.012 1 92.05 93 LEU A O 1
ATOM 764 N N . GLN A 1 94 ? 8.721 -12.981 -3.935 1 91.83 94 GLN A N 1
ATOM 765 C CA . GLN A 1 94 ? 8.983 -12.503 -5.289 1 91.83 94 GLN A CA 1
ATOM 766 C C . GLN A 1 94 ? 10.252 -11.657 -5.338 1 91.83 94 GLN A C 1
ATOM 768 O O . GLN A 1 94 ? 11.185 -11.972 -6.079 1 91.83 94 GLN A O 1
ATOM 773 N N . GLU A 1 95 ? 10.258 -10.591 -4.555 1 93.1 95 GLU A N 1
ATOM 774 C CA . GLU A 1 95 ? 11.413 -9.697 -4.566 1 93.1 95 GLU A CA 1
ATOM 775 C C . GLU A 1 95 ? 12.661 -10.401 -4.041 1 93.1 95 GLU A C 1
ATOM 777 O O . GLU A 1 95 ? 13.757 -10.208 -4.57 1 93.1 95 GLU A O 1
ATOM 782 N N . PHE A 1 96 ? 12.495 -11.184 -2.973 1 94.02 96 PHE A N 1
ATOM 783 C CA . PHE A 1 96 ? 13.607 -11.965 -2.444 1 94.02 96 PHE A CA 1
ATOM 784 C C . PHE A 1 96 ? 14.191 -12.874 -3.519 1 94.02 96 PHE A C 1
ATOM 786 O O . PHE A 1 96 ? 15.4 -12.865 -3.756 1 94.02 96 PH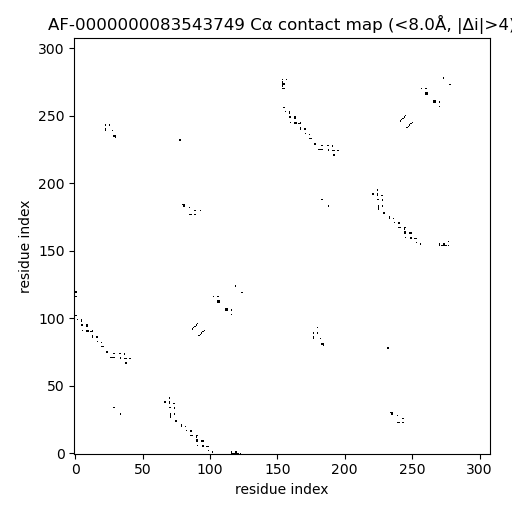E A O 1
ATOM 793 N N . ALA A 1 97 ? 13.391 -13.685 -4.167 1 92.83 97 ALA A N 1
ATOM 794 C CA . ALA A 1 97 ? 13.836 -14.603 -5.212 1 92.83 97 ALA A CA 1
ATOM 795 C C . ALA A 1 97 ? 14.538 -13.852 -6.34 1 92.83 97 ALA A C 1
ATOM 797 O O . ALA A 1 97 ? 15.583 -14.288 -6.829 1 92.83 97 ALA A O 1
ATOM 798 N N . SER A 1 98 ? 13.946 -12.8 -6.773 1 91.57 98 SER A N 1
ATOM 799 C CA . SER A 1 98 ? 14.507 -12.002 -7.858 1 91.57 98 SER A CA 1
ATOM 800 C C . SER A 1 98 ? 15.892 -11.475 -7.499 1 91.57 98 SER A C 1
ATOM 802 O O . SER A 1 98 ? 16.812 -11.525 -8.317 1 91.57 98 SER A O 1
ATOM 804 N N . GLN A 1 99 ? 16.052 -10.965 -6.278 1 91.55 99 GLN A N 1
ATOM 805 C CA . GLN A 1 99 ? 17.329 -10.409 -5.844 1 91.55 99 GLN A CA 1
ATOM 806 C C . GLN A 1 99 ? 18.381 -11.503 -5.686 1 91.55 99 GLN A C 1
ATOM 808 O O . GLN A 1 99 ? 19.554 -11.294 -6 1 91.55 99 GLN A O 1
ATOM 813 N N . VAL A 1 100 ? 17.967 -12.67 -5.166 1 90.67 100 VAL A N 1
ATOM 814 C CA . VAL A 1 100 ? 18.881 -13.8 -5.04 1 90.67 100 VAL A CA 1
ATOM 815 C C . VAL A 1 100 ? 19.347 -14.245 -6.424 1 90.67 100 VAL A C 1
ATOM 817 O O . VAL A 1 100 ? 20.54 -14.471 -6.641 1 90.67 100 VAL A O 1
ATOM 820 N N . LYS A 1 101 ? 18.37 -14.406 -7.331 1 89.74 101 LYS A N 1
ATOM 821 C CA . LYS A 1 101 ? 18.695 -14.809 -8.696 1 89.74 101 LYS A CA 1
ATOM 822 C C . LYS A 1 101 ? 19.698 -13.849 -9.329 1 89.74 101 LYS A C 1
ATOM 824 O O . LYS A 1 101 ? 20.641 -14.279 -9.996 1 89.74 101 LYS A O 1
ATOM 829 N N . PHE A 1 102 ? 19.418 -12.653 -9.181 1 88.15 102 PHE A N 1
ATOM 830 C CA . PHE A 1 102 ? 20.299 -11.634 -9.739 1 88.15 102 PHE A CA 1
ATOM 831 C C . PHE A 1 102 ? 21.701 -11.751 -9.153 1 88.15 102 PHE A C 1
ATOM 833 O O . PHE A 1 102 ? 22.69 -11.742 -9.889 1 88.15 102 PHE A O 1
ATOM 840 N N . LYS A 1 103 ? 21.857 -11.837 -7.869 1 85.39 103 LYS A N 1
ATOM 841 C CA . LYS A 1 103 ? 23.148 -11.947 -7.195 1 85.39 103 LYS A CA 1
ATOM 842 C C . LYS A 1 103 ? 23.874 -13.225 -7.604 1 85.39 103 LYS A C 1
ATOM 844 O O . LYS A 1 103 ? 25.093 -13.222 -7.786 1 85.39 103 LYS A O 1
ATOM 849 N N . MET A 1 104 ? 23.139 -14.284 -7.672 1 86.04 104 MET A N 1
ATOM 850 C CA . MET A 1 104 ? 23.72 -15.555 -8.096 1 86.04 104 MET A CA 1
ATOM 851 C C . MET A 1 104 ? 24.275 -15.454 -9.512 1 86.04 104 MET A C 1
ATOM 853 O O . MET A 1 104 ? 25.383 -15.919 -9.784 1 86.04 104 MET A O 1
ATOM 857 N N . ALA A 1 105 ? 23.57 -14.894 -10.369 1 85.69 105 ALA A N 1
ATOM 858 C CA . ALA A 1 105 ? 24.024 -14.699 -11.744 1 85.69 105 ALA A CA 1
ATOM 859 C C . ALA A 1 105 ? 25.292 -13.851 -11.788 1 85.69 105 ALA A C 1
ATOM 861 O O . ALA A 1 105 ? 26.224 -14.155 -12.537 1 85.69 105 ALA A O 1
ATOM 862 N N . GLN A 1 106 ? 25.309 -12.824 -11.008 1 83.73 106 GLN A N 1
ATOM 863 C CA . GLN A 1 106 ? 26.486 -11.966 -10.922 1 83.73 106 GLN A CA 1
ATOM 864 C C . GLN A 1 106 ? 27.706 -12.75 -10.448 1 83.73 106 GLN A C 1
ATOM 866 O O . GLN A 1 106 ? 28.81 -12.562 -10.963 1 83.73 106 GLN A O 1
ATOM 871 N N . THR A 1 107 ? 27.509 -13.593 -9.492 1 79.98 107 THR A N 1
ATOM 872 C CA . THR A 1 107 ? 28.591 -14.388 -8.923 1 79.98 107 THR A CA 1
ATOM 873 C C . THR A 1 107 ? 29.081 -15.431 -9.924 1 79.98 107 THR A C 1
ATOM 875 O O . THR A 1 107 ? 30.281 -15.697 -10.014 1 79.98 107 THR A O 1
ATOM 878 N N . PHE A 1 108 ? 28.142 -16.013 -10.611 1 80.8 108 PHE A N 1
ATOM 879 C CA . PHE A 1 108 ? 28.48 -17.026 -11.605 1 80.8 108 PHE A CA 1
ATOM 880 C C . PHE A 1 108 ? 29.275 -16.415 -12.752 1 80.8 108 PHE A C 1
ATOM 882 O O . PHE A 1 108 ? 30.152 -17.067 -13.323 1 80.8 108 PHE A O 1
ATOM 889 N N . MET A 1 109 ? 28.929 -15.268 -13.017 1 81.28 109 MET A N 1
ATOM 890 C CA . MET A 1 109 ? 29.609 -14.589 -14.116 1 81.28 109 MET A CA 1
ATOM 891 C C . MET A 1 109 ? 31.02 -14.175 -13.71 1 81.28 109 MET A C 1
ATOM 893 O O . MET A 1 109 ? 31.913 -14.089 -14.554 1 81.28 109 MET A O 1
ATOM 897 N N . ASN A 1 110 ? 31.045 -13.861 -12.369 1 71.25 110 ASN A N 1
ATOM 898 C CA . ASN A 1 110 ? 32.367 -13.486 -11.88 1 71.25 110 ASN A CA 1
ATOM 899 C C . ASN A 1 110 ? 33.162 -14.705 -11.423 1 71.25 110 ASN A C 1
ATOM 901 O O . ASN A 1 110 ? 32.7 -15.47 -10.574 1 71.25 110 ASN A O 1
ATOM 905 N N . GLU A 1 111 ? 33.936 -15.437 -12.138 1 63.12 111 GLU A N 1
ATOM 906 C CA . GLU A 1 111 ? 34.767 -16.619 -11.931 1 63.12 111 GLU A CA 1
ATOM 907 C C . GLU A 1 111 ? 35.256 -16.704 -10.488 1 63.12 111 GLU A C 1
ATOM 909 O O . GLU A 1 111 ? 35.226 -17.775 -9.879 1 63.12 111 GLU A O 1
ATOM 914 N N . GLU A 1 112 ? 35.837 -15.732 -9.91 1 56.82 112 GLU A N 1
ATOM 915 C CA . GLU A 1 112 ? 36.521 -15.729 -8.621 1 56.82 112 GLU A CA 1
ATOM 916 C C . GLU A 1 112 ? 35.524 -15.783 -7.467 1 56.82 112 GLU A C 1
ATOM 918 O O . GLU A 1 112 ? 35.815 -16.352 -6.413 1 56.82 112 GLU A O 1
ATOM 923 N N . ASP A 1 113 ? 34.354 -15.388 -7.62 1 56.96 113 ASP A N 1
ATOM 924 C CA . ASP A 1 113 ? 33.45 -15.113 -6.508 1 56.96 113 ASP A CA 1
ATOM 925 C C . ASP A 1 113 ? 32.505 -16.288 -6.264 1 56.96 113 ASP A C 1
ATOM 927 O O . ASP A 1 113 ? 31.811 -16.332 -5.246 1 56.96 113 ASP A O 1
ATOM 931 N N . ALA A 1 114 ? 32.469 -17.23 -7.124 1 55.86 114 ALA A N 1
ATOM 932 C CA . ALA A 1 114 ? 31.519 -18.329 -6.975 1 55.86 114 ALA A CA 1
ATOM 933 C C . ALA A 1 114 ? 31.738 -19.068 -5.658 1 55.86 114 ALA A C 1
ATOM 935 O O . ALA A 1 114 ? 30.78 -19.519 -5.025 1 55.86 114 ALA A O 1
ATOM 936 N N . ASP A 1 115 ? 33.005 -19.198 -5.301 1 54.06 115 ASP A N 1
ATOM 937 C CA . ASP A 1 115 ? 33.305 -19.908 -4.062 1 54.06 115 ASP A CA 1
ATOM 938 C C . ASP A 1 115 ? 32.779 -19.142 -2.849 1 54.06 115 ASP A C 1
ATOM 940 O O . ASP A 1 115 ? 32.283 -19.745 -1.895 1 54.06 115 ASP A O 1
ATOM 944 N N . GLY A 1 116 ? 32.922 -17.868 -2.738 1 52.8 116 GLY A N 1
ATOM 945 C CA . GLY A 1 116 ? 32.543 -17.03 -1.612 1 52.8 116 GLY A CA 1
ATOM 946 C C . GLY A 1 116 ? 31.043 -16.964 -1.395 1 52.8 116 GLY A C 1
ATOM 947 O O . GLY A 1 116 ? 30.583 -16.583 -0.317 1 52.8 116 GLY A O 1
ATOM 948 N N . LEU A 1 117 ? 30.256 -17.16 -2.31 1 53.06 117 LEU A N 1
ATOM 949 C CA . LEU A 1 117 ? 28.803 -17.038 -2.261 1 53.06 117 LEU A CA 1
ATOM 950 C C . LEU A 1 117 ? 28.198 -18.106 -1.356 1 53.06 117 LEU A C 1
ATOM 952 O O . LEU A 1 117 ? 27.135 -17.896 -0.766 1 53.06 117 LEU A O 1
ATOM 956 N N . LEU A 1 118 ? 28.948 -19.226 -1.194 1 50.34 118 LEU A N 1
ATOM 957 C CA . LEU A 1 118 ? 28.395 -20.28 -0.351 1 50.34 118 LEU A CA 1
ATOM 958 C C . LEU A 1 118 ? 28.808 -20.085 1.105 1 50.34 118 LEU A C 1
ATOM 960 O O . LEU A 1 118 ? 28.342 -20.808 1.988 1 50.34 118 LEU A O 1
ATOM 964 N N . THR A 1 119 ? 29.788 -19.263 1.302 1 50.4 119 THR A N 1
ATOM 965 C CA . THR A 1 119 ? 30.269 -19.178 2.676 1 50.4 119 THR A CA 1
ATOM 966 C C . THR A 1 119 ? 29.464 -18.153 3.469 1 50.4 119 THR A C 1
ATOM 968 O O . THR A 1 119 ? 29.178 -17.062 2.971 1 50.4 119 THR A O 1
ATOM 971 N N . GLU A 1 120 ? 28.661 -18.583 4.377 1 51.39 120 GLU A N 1
ATOM 972 C CA . GLU A 1 120 ? 27.927 -17.726 5.304 1 51.39 120 GLU A CA 1
ATOM 973 C C . GLU A 1 120 ? 28.831 -16.646 5.891 1 51.39 120 GLU A C 1
ATOM 975 O O . GLU A 1 120 ? 30.019 -16.882 6.121 1 51.39 120 GLU A O 1
ATOM 980 N N . ASN A 1 121 ? 28.459 -15.456 5.92 1 47.75 121 ASN A N 1
ATOM 981 C CA . ASN A 1 121 ? 29.198 -14.34 6.502 1 47.75 121 ASN A CA 1
ATOM 982 C C . ASN A 1 121 ? 29.548 -14.601 7.964 1 47.75 121 ASN A C 1
ATOM 984 O O . ASN A 1 121 ? 28.673 -14.93 8.767 1 47.75 121 ASN A O 1
ATOM 988 N N . PHE A 1 122 ? 30.761 -14.659 8.273 1 51.2 122 PHE A N 1
ATOM 989 C CA . PHE A 1 122 ? 31.307 -14.937 9.596 1 51.2 122 PHE A CA 1
ATOM 990 C C . PHE A 1 122 ? 30.708 -13.998 10.636 1 51.2 122 PHE A C 1
ATOM 992 O O . PHE A 1 122 ? 30.346 -14.428 11.734 1 51.2 122 PHE A O 1
ATOM 999 N N . GLU A 1 123 ? 30.479 -12.758 10.28 1 53.17 123 GLU A N 1
ATOM 1000 C CA . GLU A 1 123 ? 29.95 -11.78 11.226 1 53.17 123 GLU A CA 1
ATOM 1001 C C . GLU A 1 123 ? 28.487 -12.064 11.553 1 53.17 123 GLU A C 1
ATOM 1003 O O . GLU A 1 123 ? 28.061 -11.912 12.7 1 53.17 123 GLU A O 1
ATOM 1008 N N . ILE A 1 124 ? 27.763 -12.445 10.646 1 55.19 124 ILE A N 1
ATOM 1009 C CA . ILE A 1 124 ? 26.36 -12.782 10.863 1 55.19 124 ILE A CA 1
ATOM 1010 C C . ILE A 1 124 ? 26.26 -14.076 11.668 1 55.19 124 ILE A C 1
ATOM 1012 O O . ILE A 1 124 ? 25.44 -14.182 12.584 1 55.19 124 ILE A O 1
ATOM 1016 N N . ALA A 1 125 ? 27.153 -15.023 11.391 1 57.5 125 ALA A N 1
ATOM 1017 C CA . ALA A 1 125 ? 27.214 -16.232 12.209 1 57.5 125 ALA A CA 1
ATOM 1018 C C . ALA A 1 125 ? 27.53 -15.894 13.663 1 57.5 125 ALA A C 1
ATOM 1020 O O . ALA A 1 125 ? 26.922 -16.449 14.582 1 57.5 125 ALA A O 1
ATOM 1021 N N . LYS A 1 126 ? 28.325 -14.965 13.756 1 58.48 126 LYS A N 1
ATOM 1022 C CA . LYS A 1 126 ? 28.704 -14.532 15.097 1 58.48 126 LYS A CA 1
ATOM 1023 C C . LYS A 1 126 ? 27.553 -13.802 15.785 1 58.48 126 LYS A C 1
ATOM 1025 O O . LYS A 1 126 ? 27.288 -14.027 16.968 1 58.48 126 LYS A O 1
ATOM 1030 N N . LYS A 1 127 ? 26.911 -12.922 15.105 1 56.71 127 LYS A N 1
ATOM 1031 C CA . LYS A 1 127 ? 25.775 -12.19 15.657 1 56.71 127 LYS A CA 1
ATOM 1032 C C . LYS A 1 127 ? 24.618 -13.131 15.979 1 56.71 127 LYS A C 1
ATOM 1034 O O . LYS A 1 127 ? 23.982 -13.006 17.027 1 56.71 127 LYS A O 1
ATOM 1039 N N . ARG A 1 128 ? 24.342 -14.034 15.125 1 57.33 128 ARG A N 1
ATOM 1040 C CA . ARG A 1 128 ? 23.301 -15.025 15.38 1 57.33 128 ARG A CA 1
ATOM 1041 C C . ARG A 1 128 ? 23.621 -15.848 16.623 1 57.33 128 ARG A C 1
ATOM 1043 O O . ARG A 1 128 ? 22.747 -16.085 17.459 1 57.33 128 ARG A O 1
ATOM 1050 N N . LYS A 1 129 ? 24.841 -16.224 16.616 1 62.13 129 LYS A N 1
ATOM 1051 C CA . LYS A 1 129 ? 25.251 -16.954 17.812 1 62.13 129 LYS A CA 1
ATOM 1052 C C . LYS A 1 129 ? 25.072 -16.102 19.065 1 62.13 129 LYS A C 1
ATOM 1054 O O . LYS A 1 129 ? 24.566 -16.582 20.082 1 62.13 129 LYS A O 1
ATOM 1059 N N . SER A 1 130 ? 25.444 -14.855 18.961 1 62.83 130 SER A N 1
ATOM 1060 C CA . SER A 1 130 ? 25.289 -13.94 20.088 1 62.83 130 SER A CA 1
ATOM 1061 C C . SER A 1 130 ? 23.82 -13.75 20.448 1 62.83 130 SER A C 1
ATOM 1063 O O . SER A 1 130 ? 23.458 -13.756 21.626 1 62.83 130 SER A O 1
ATOM 1065 N N . PHE A 1 131 ? 22.915 -13.58 19.473 1 56.07 131 PHE A N 1
ATOM 1066 C CA . PHE A 1 131 ? 21.484 -13.427 19.704 1 56.07 131 PHE A CA 1
ATOM 1067 C C . PHE A 1 131 ? 20.881 -14.719 20.243 1 56.07 131 PHE A C 1
ATOM 1069 O O . PHE A 1 131 ? 20.038 -14.689 21.142 1 56.07 131 PHE A O 1
ATOM 1076 N N . THR A 1 132 ? 21.272 -15.736 19.641 1 59.97 132 THR A N 1
ATOM 1077 C CA . THR A 1 132 ? 20.816 -17.03 20.136 1 59.97 132 THR A CA 1
ATOM 1078 C C . THR A 1 132 ? 21.248 -17.239 21.584 1 59.97 132 THR A C 1
ATOM 1080 O O . THR A 1 132 ? 20.472 -17.732 22.405 1 59.97 132 THR A O 1
ATOM 1083 N N . ASP A 1 133 ? 22.417 -16.859 21.816 1 64.06 133 ASP A N 1
ATOM 1084 C CA . ASP A 1 133 ? 22.925 -16.925 23.183 1 64.06 133 ASP A CA 1
ATOM 1085 C C . ASP A 1 133 ? 22.124 -16.014 24.111 1 64.06 133 ASP A C 1
ATOM 1087 O O . ASP A 1 133 ? 21.779 -16.406 25.228 1 64.06 133 ASP A O 1
ATOM 1091 N N . SER A 1 134 ? 21.848 -14.815 23.628 1 58.69 134 SER A N 1
ATOM 1092 C CA . SER A 1 134 ? 21.058 -13.854 24.391 1 58.69 134 SER A CA 1
ATOM 1093 C C . SER A 1 134 ? 19.623 -14.338 24.573 1 58.69 134 SER A C 1
ATOM 1095 O O . SER A 1 134 ? 19.051 -14.206 25.657 1 58.69 134 SER A O 1
ATOM 1097 N N . LEU A 1 135 ? 19.124 -14.849 23.6 1 61.99 135 LEU A N 1
ATOM 1098 C CA . LEU A 1 135 ? 17.781 -15.415 23.66 1 61.99 135 LEU A CA 1
ATOM 1099 C C . LEU A 1 135 ? 17.728 -16.586 24.635 1 61.99 135 LEU A C 1
ATOM 1101 O O . LEU A 1 135 ? 16.776 -16.712 25.409 1 61.99 135 LEU A O 1
ATOM 1105 N N . ASN A 1 136 ? 18.672 -17.378 24.467 1 65.39 136 ASN A N 1
ATOM 1106 C CA . ASN A 1 136 ? 18.783 -18.488 25.408 1 65.39 136 ASN A CA 1
ATOM 1107 C C . ASN A 1 136 ? 18.905 -17.994 26.846 1 65.39 136 ASN A C 1
ATOM 1109 O O . ASN A 1 136 ? 18.279 -18.546 27.752 1 65.39 136 ASN A O 1
ATOM 1113 N N . GLN A 1 137 ? 19.68 -16.942 27.028 1 65.87 137 GLN A N 1
ATOM 1114 C CA . GLN A 1 137 ? 19.84 -16.324 28.34 1 65.87 137 GLN A CA 1
ATOM 1115 C C . GLN A 1 137 ? 18.528 -15.716 28.826 1 65.87 137 GLN A C 1
ATOM 1117 O O . GLN A 1 137 ? 18.161 -15.868 29.993 1 65.87 137 GLN A O 1
ATOM 1122 N N . LEU A 1 138 ? 17.827 -15.152 27.971 1 56 138 LEU A N 1
ATOM 1123 C CA . LEU A 1 138 ? 16.549 -14.524 28.288 1 56 138 LEU A CA 1
ATOM 1124 C C . LEU A 1 138 ? 15.489 -15.575 28.599 1 56 138 LEU A C 1
ATOM 1126 O O . LEU A 1 138 ? 14.691 -15.405 29.523 1 56 138 LEU A O 1
ATOM 1130 N N . ASN A 1 139 ? 15.539 -16.515 27.885 1 61.62 139 ASN A N 1
ATOM 1131 C CA . ASN A 1 139 ? 14.624 -17.624 28.128 1 61.62 139 ASN A CA 1
ATOM 1132 C C . ASN A 1 139 ? 14.905 -18.299 29.468 1 61.62 139 ASN A C 1
ATOM 1134 O O . ASN A 1 139 ? 13.976 -18.666 30.189 1 61.62 139 ASN A O 1
ATOM 1138 N N . LYS A 1 140 ? 16.109 -18.456 29.702 1 65.11 140 LYS A N 1
ATOM 1139 C CA . LYS A 1 140 ? 16.498 -19.009 30.996 1 65.11 140 LYS A CA 1
ATOM 1140 C C . LYS A 1 140 ? 16.051 -18.1 32.138 1 65.11 140 LYS A C 1
ATOM 1142 O O . LYS A 1 140 ? 15.549 -18.577 33.158 1 65.11 140 LYS A O 1
ATOM 1147 N N . ALA A 1 141 ? 16.173 -16.838 31.94 1 59.36 141 ALA A N 1
ATOM 1148 C CA . ALA A 1 141 ? 15.759 -15.855 32.938 1 59.36 141 ALA A CA 1
ATOM 1149 C C . ALA A 1 141 ? 14.246 -15.88 33.136 1 59.36 141 ALA A C 1
ATOM 1151 O O . ALA A 1 141 ? 13.761 -15.833 34.269 1 59.36 141 ALA A O 1
ATOM 1152 N N . ARG A 1 142 ? 13.624 -15.98 32.119 1 52.56 142 ARG A N 1
ATOM 1153 C CA . ARG A 1 142 ? 12.166 -16.045 32.143 1 52.56 142 ARG A CA 1
ATOM 1154 C C . ARG A 1 142 ? 11.687 -17.312 32.845 1 52.56 142 ARG A C 1
ATOM 1156 O O . ARG A 1 142 ? 10.725 -17.275 33.616 1 52.56 142 ARG A O 1
ATOM 1163 N N . ALA A 1 143 ? 12.356 -18.298 32.538 1 61.45 143 ALA A N 1
ATOM 1164 C CA . ALA A 1 143 ? 12.032 -19.571 33.177 1 61.45 143 ALA A CA 1
ATOM 1165 C C . ALA A 1 143 ? 12.246 -19.496 34.686 1 61.45 143 ALA A C 1
ATOM 1167 O O . ALA A 1 143 ? 11.426 -19.995 35.461 1 61.45 143 ALA A O 1
ATOM 1168 N N . ILE A 1 144 ? 13.174 -18.893 35.153 1 60.15 144 ILE A N 1
ATOM 1169 C CA . ILE A 1 144 ? 13.496 -18.717 36.565 1 60.15 144 ILE A CA 1
ATOM 1170 C C . ILE A 1 144 ? 12.444 -17.83 37.227 1 60.15 144 ILE A C 1
ATOM 1172 O O . ILE A 1 144 ? 11.979 -18.126 38.331 1 60.15 144 ILE A O 1
ATOM 1176 N N . LEU A 1 145 ? 12.027 -16.844 36.572 1 53.75 145 LEU A N 1
ATOM 1177 C CA . LEU A 1 145 ? 11.039 -15.91 37.1 1 53.75 145 LEU A CA 1
ATOM 1178 C C . LEU A 1 145 ? 9.678 -16.583 37.248 1 53.75 145 LEU A C 1
ATOM 1180 O O . LEU A 1 145 ? 8.977 -16.362 38.238 1 53.75 145 LEU A O 1
ATOM 1184 N N . MET A 1 146 ? 9.341 -17.341 36.407 1 60.41 146 MET A N 1
ATOM 1185 C CA . MET A 1 146 ? 8.076 -18.069 36.435 1 60.41 146 MET A CA 1
ATOM 1186 C C . MET A 1 146 ? 8.068 -19.105 37.554 1 60.41 146 MET A C 1
ATOM 1188 O O . MET A 1 146 ? 7.046 -19.308 38.211 1 60.41 146 MET A O 1
ATOM 1192 N N . SER A 1 147 ? 9.134 -19.624 37.716 1 60.97 147 SER A N 1
ATOM 1193 C CA . SER A 1 147 ? 9.243 -20.615 38.782 1 60.97 147 SER A CA 1
ATOM 1194 C C . SER A 1 147 ? 9.143 -19.962 40.157 1 60.97 147 SER A C 1
ATOM 1196 O O . SER A 1 147 ? 8.56 -20.533 41.08 1 60.97 147 SER A O 1
ATOM 1198 N N . ASN A 1 148 ? 9.57 -18.853 40.374 1 57.26 148 ASN A N 1
ATOM 1199 C CA . ASN A 1 148 ? 9.49 -18.121 41.634 1 57.26 148 ASN A CA 1
ATOM 1200 C C . ASN A 1 148 ? 8.083 -17.588 41.884 1 57.26 148 ASN A C 1
ATOM 1202 O O . ASN A 1 148 ? 7.637 -17.516 43.031 1 57.26 148 ASN A O 1
ATOM 1206 N N . GLU A 1 149 ? 7.402 -17.197 40.982 1 49.65 149 GLU A N 1
ATOM 1207 C CA . GLU A 1 149 ? 6.03 -16.721 41.129 1 49.65 149 GLU A CA 1
ATOM 1208 C C . GLU A 1 149 ? 5.096 -17.853 41.547 1 49.65 149 GLU A C 1
ATOM 1210 O O . GLU A 1 149 ? 4.181 -17.647 42.347 1 49.65 149 GLU A O 1
ATOM 1215 N N . ILE A 1 150 ? 5.218 -18.931 41.113 1 53.54 150 ILE A N 1
ATOM 1216 C CA . ILE A 1 150 ? 4.412 -20.073 41.532 1 53.54 150 ILE A CA 1
ATOM 1217 C C . ILE A 1 150 ? 4.683 -20.384 43.002 1 53.54 150 ILE A C 1
ATOM 1219 O O . ILE A 1 150 ? 3.762 -20.711 43.754 1 53.54 150 ILE A O 1
ATOM 1223 N N . SER A 1 151 ? 5.783 -20.225 43.5 1 54.22 151 SER A N 1
ATOM 1224 C CA . SER A 1 151 ? 6.081 -20.554 44.89 1 54.22 151 SER A CA 1
ATOM 1225 C C . SER A 1 151 ? 5.44 -19.552 45.845 1 54.22 151 SER A C 1
ATOM 1227 O O . SER A 1 151 ? 5.132 -19.888 46.991 1 54.22 151 SER A O 1
ATOM 1229 N N . LYS A 1 152 ? 5.311 -18.41 45.472 1 49.13 152 LYS A N 1
ATOM 1230 C CA . LYS A 1 152 ? 4.724 -17.451 46.403 1 49.13 152 LYS A CA 1
ATOM 1231 C C . LYS A 1 152 ? 3.211 -17.626 46.492 1 49.13 152 LYS A C 1
ATOM 1233 O O . LYS A 1 152 ? 2.586 -17.191 47.461 1 49.13 152 LYS A O 1
ATOM 1238 N N . VAL A 1 153 ? 2.566 -18.167 45.511 1 51.32 153 VAL A N 1
ATOM 1239 C CA . VAL A 1 153 ? 1.115 -18.308 45.57 1 51.32 153 VAL A CA 1
ATOM 1240 C C . VAL A 1 153 ? 0.75 -19.601 46.297 1 51.32 153 VAL A C 1
ATOM 1242 O O . VAL A 1 153 ? -0.385 -19.768 46.748 1 51.32 153 VAL A O 1
ATOM 1245 N N . GLN A 1 154 ? 1.728 -20.321 46.532 1 44.06 154 GLN A N 1
ATOM 1246 C CA . GLN A 1 154 ? 1.372 -21.416 47.427 1 44.06 154 GLN A CA 1
ATOM 1247 C C . GLN A 1 154 ? 1.642 -21.047 48.883 1 44.06 154 GLN A C 1
ATOM 1249 O O . GLN A 1 154 ? 2.654 -20.413 49.19 1 44.06 154 GLN A O 1
ATOM 1254 N N . GLU B 1 1 ? 9.35 28.06 2.225 1 67.76 1 GLU B N 1
ATOM 1255 C CA . GLU B 1 1 ? 10.346 27.108 1.743 1 67.76 1 GLU B CA 1
ATOM 1256 C C . GLU B 1 1 ? 10.154 25.736 2.384 1 67.76 1 GLU B C 1
ATOM 1258 O O . GLU B 1 1 ? 10.127 24.718 1.689 1 67.76 1 GLU B O 1
ATOM 1263 N N . LEU B 1 2 ? 9.834 25.77 3.588 1 77.29 2 LEU B N 1
ATOM 1264 C CA . LEU B 1 2 ? 9.758 24.514 4.327 1 77.29 2 LEU B CA 1
ATOM 1265 C C . LEU B 1 2 ? 8.522 23.719 3.921 1 77.29 2 LEU B C 1
ATOM 1267 O O . LEU B 1 2 ? 8.596 22.502 3.731 1 77.29 2 LEU B O 1
ATOM 1271 N N . ILE B 1 3 ? 7.488 24.464 3.641 1 81.47 3 ILE B N 1
ATOM 1272 C CA . ILE B 1 3 ? 6.245 23.805 3.251 1 81.47 3 ILE B CA 1
ATOM 1273 C C . ILE B 1 3 ? 6.401 23.19 1.863 1 81.47 3 ILE B C 1
ATOM 1275 O O . ILE B 1 3 ? 5.883 22.102 1.598 1 81.47 3 ILE B O 1
ATOM 1279 N N . ALA B 1 4 ? 7.073 23.792 1.004 1 82.41 4 ALA B N 1
ATOM 1280 C CA . ALA B 1 4 ? 7.316 23.273 -0.34 1 82.41 4 ALA B CA 1
ATOM 1281 C C . ALA B 1 4 ? 8.155 22 -0.293 1 82.41 4 ALA B C 1
ATOM 1283 O O . ALA B 1 4 ? 7.929 21.071 -1.072 1 82.41 4 ALA B O 1
ATOM 1284 N N . GLU B 1 5 ? 9.076 22.066 0.56 1 85.19 5 GLU B N 1
ATOM 1285 C CA . GLU B 1 5 ? 9.89 20.867 0.736 1 85.19 5 GLU B CA 1
ATOM 1286 C C . GLU B 1 5 ? 9.05 19.698 1.243 1 85.19 5 GLU B C 1
ATOM 1288 O O . GLU B 1 5 ? 9.204 18.568 0.777 1 85.19 5 GLU B O 1
ATOM 1293 N N . ILE B 1 6 ? 8.217 19.971 2.158 1 90.61 6 ILE B N 1
ATOM 1294 C CA . ILE B 1 6 ? 7.338 18.936 2.691 1 90.61 6 ILE B CA 1
ATOM 1295 C C . ILE B 1 6 ? 6.439 18.4 1.579 1 90.61 6 ILE B C 1
ATOM 1297 O O . ILE B 1 6 ? 6.232 17.189 1.47 1 90.61 6 ILE B O 1
ATOM 1301 N N . ARG B 1 7 ? 5.962 19.303 0.812 1 88.59 7 ARG B N 1
ATOM 1302 C CA . ARG B 1 7 ? 5.1 18.909 -0.298 1 88.59 7 ARG B CA 1
ATOM 1303 C C . ARG B 1 7 ? 5.847 18.013 -1.28 1 88.59 7 ARG B C 1
ATOM 1305 O O . ARG B 1 7 ? 5.332 16.972 -1.693 1 88.59 7 ARG B O 1
ATOM 1312 N N . ARG B 1 8 ? 6.989 18.395 -1.65 1 85.52 8 ARG B N 1
ATOM 1313 C CA . ARG B 1 8 ? 7.793 17.618 -2.589 1 85.52 8 ARG B CA 1
ATOM 1314 C C . ARG B 1 8 ? 8.09 16.229 -2.036 1 85.52 8 ARG B C 1
ATOM 1316 O O . ARG B 1 8 ? 8.008 15.235 -2.762 1 85.52 8 ARG B O 1
ATOM 1323 N N . ASN B 1 9 ? 8.447 16.17 -0.805 1 88.82 9 ASN B N 1
ATOM 1324 C CA . ASN B 1 9 ? 8.73 14.889 -0.167 1 88.82 9 ASN B CA 1
ATOM 1325 C C . ASN B 1 9 ? 7.505 13.979 -0.166 1 88.82 9 ASN B C 1
ATOM 1327 O O . ASN B 1 9 ? 7.622 12.772 -0.381 1 88.82 9 ASN B O 1
ATOM 1331 N N . GLN B 1 10 ? 6.383 14.601 0.046 1 92.74 10 GLN B N 1
ATOM 1332 C CA . GLN B 1 10 ? 5.158 13.809 0.075 1 92.74 10 GLN B CA 1
ATOM 1333 C C . GLN B 1 10 ? 4.78 13.33 -1.324 1 92.74 10 GLN B C 1
ATOM 1335 O O . GLN B 1 10 ? 4.251 12.229 -1.487 1 92.74 10 GLN B O 1
ATOM 1340 N N . GLU B 1 11 ? 4.972 14.122 -2.317 1 91.32 11 GLU B N 1
ATOM 1341 C CA . GLU B 1 11 ? 4.725 13.717 -3.698 1 91.32 11 GLU B CA 1
ATOM 1342 C C . GLU B 1 11 ? 5.616 12.543 -4.096 1 91.32 11 GLU B C 1
ATOM 1344 O O . GLU B 1 11 ? 5.156 11.599 -4.742 1 91.32 11 GLU B O 1
ATOM 1349 N N . LEU B 1 12 ? 6.841 12.604 -3.662 1 89.42 12 LEU B N 1
ATOM 1350 C CA . LEU B 1 12 ? 7.772 11.515 -3.939 1 89.42 12 LEU B CA 1
ATOM 1351 C C . LEU B 1 12 ? 7.357 10.245 -3.205 1 89.42 12 LEU B C 1
ATOM 1353 O O . LEU B 1 12 ? 7.398 9.152 -3.775 1 89.42 12 LEU B O 1
ATOM 1357 N N . ALA B 1 13 ? 6.996 10.433 -2.01 1 92.54 13 ALA B N 1
ATOM 1358 C CA . ALA B 1 13 ? 6.54 9.289 -1.225 1 92.54 13 ALA B CA 1
ATOM 1359 C C . ALA B 1 13 ? 5.299 8.656 -1.848 1 92.54 13 ALA B C 1
ATOM 1361 O O . ALA B 1 13 ? 5.16 7.431 -1.862 1 92.54 13 ALA B O 1
ATOM 1362 N N . THR B 1 14 ? 4.405 9.511 -2.342 1 94.63 14 THR B N 1
ATOM 1363 C CA . THR B 1 14 ? 3.207 9.03 -3.022 1 94.63 14 THR B CA 1
ATOM 1364 C C . THR B 1 14 ? 3.577 8.189 -4.241 1 94.63 14 THR B C 1
ATOM 1366 O O . THR B 1 14 ? 3.068 7.08 -4.413 1 94.63 14 THR B O 1
ATOM 1369 N N . GLU B 1 15 ? 4.407 8.679 -5.021 1 91.44 15 GLU B N 1
ATOM 1370 C CA . GLU B 1 15 ? 4.809 8.002 -6.251 1 91.44 15 GLU B CA 1
ATOM 1371 C C . GLU B 1 15 ? 5.465 6.657 -5.951 1 91.44 15 GLU B C 1
ATOM 1373 O O . GLU B 1 15 ? 5.168 5.656 -6.606 1 91.44 15 GLU B O 1
ATOM 1378 N N . GLN B 1 16 ? 6.352 6.671 -4.987 1 93.17 16 GLN B N 1
ATOM 1379 C CA . GLN B 1 16 ? 7.054 5.446 -4.616 1 93.17 16 GLN B CA 1
ATOM 1380 C C . GLN B 1 16 ? 6.083 4.394 -4.089 1 93.17 16 GLN B C 1
ATOM 1382 O O . GLN B 1 16 ? 6.196 3.213 -4.427 1 93.17 16 GLN B O 1
ATOM 1387 N N . ASN B 1 17 ? 5.183 4.897 -3.253 1 95.06 17 ASN B N 1
ATOM 1388 C CA . ASN B 1 17 ? 4.201 3.972 -2.697 1 95.06 17 ASN B CA 1
ATOM 1389 C C . ASN B 1 17 ? 3.28 3.416 -3.778 1 95.06 17 ASN B C 1
ATOM 1391 O O . ASN B 1 17 ? 2.987 2.219 -3.795 1 95.06 17 ASN B O 1
ATOM 1395 N N . LEU B 1 18 ? 2.845 4.242 -4.71 1 92.64 18 LEU B N 1
ATOM 1396 C CA . LEU B 1 18 ? 1.981 3.8 -5.799 1 92.64 18 LEU B CA 1
ATOM 1397 C C . LEU B 1 18 ? 2.713 2.821 -6.711 1 92.64 18 LEU B C 1
ATOM 1399 O O . LEU B 1 18 ? 2.14 1.816 -7.138 1 92.64 18 LEU B O 1
ATOM 1403 N N . ARG B 1 19 ? 3.955 3.124 -6.995 1 90.97 19 ARG B N 1
ATOM 1404 C CA . ARG B 1 19 ? 4.756 2.22 -7.815 1 90.97 19 ARG B CA 1
ATOM 1405 C C . ARG B 1 19 ? 4.883 0.851 -7.156 1 90.97 19 ARG B C 1
ATOM 1407 O O . ARG B 1 19 ? 4.802 -0.178 -7.83 1 90.97 19 ARG B O 1
ATOM 1414 N N . LEU B 1 20 ? 5.094 0.917 -5.877 1 94.21 20 LEU B N 1
ATOM 1415 C CA . LEU B 1 20 ? 5.191 -0.339 -5.141 1 94.21 20 LEU B CA 1
ATOM 1416 C C . LEU B 1 20 ? 3.897 -1.137 -5.256 1 94.21 20 LEU B C 1
ATOM 1418 O O . LEU B 1 20 ? 3.928 -2.351 -5.473 1 94.21 20 LEU B O 1
ATOM 1422 N N . HIS B 1 21 ? 2.739 -0.496 -5.178 1 94.01 21 HIS B N 1
ATOM 1423 C CA . HIS B 1 21 ? 1.45 -1.166 -5.309 1 94.01 21 HIS B CA 1
ATOM 1424 C C . HIS B 1 21 ? 1.284 -1.776 -6.697 1 94.01 21 HIS B C 1
ATOM 1426 O O . HIS B 1 21 ? 0.846 -2.921 -6.828 1 94.01 21 HIS B O 1
ATOM 1432 N N . PHE B 1 22 ? 1.684 -1.049 -7.687 1 92.08 22 PHE B N 1
ATOM 1433 C CA . PHE B 1 22 ? 1.572 -1.566 -9.045 1 92.08 22 PHE B CA 1
ATOM 1434 C C . PHE B 1 22 ? 2.489 -2.767 -9.244 1 92.08 22 PHE B C 1
ATOM 1436 O O . PHE B 1 22 ? 2.121 -3.731 -9.919 1 92.08 22 PHE B O 1
ATOM 1443 N N . ASN B 1 23 ? 3.693 -2.664 -8.658 1 92.19 23 ASN B N 1
ATOM 1444 C CA . ASN B 1 23 ? 4.605 -3.8 -8.742 1 92.19 23 ASN B CA 1
ATOM 1445 C C . ASN B 1 23 ? 4.026 -5.036 -8.06 1 92.19 23 ASN B C 1
ATOM 1447 O O . ASN B 1 23 ? 4.14 -6.147 -8.579 1 92.19 23 ASN B O 1
ATOM 1451 N N . MET B 1 24 ? 3.378 -4.863 -6.996 1 93.47 24 MET B N 1
ATOM 1452 C CA . MET B 1 24 ? 2.797 -5.976 -6.251 1 93.47 24 MET B CA 1
ATOM 1453 C C . MET B 1 24 ? 1.674 -6.635 -7.044 1 93.47 24 MET B C 1
ATOM 1455 O O . MET B 1 24 ? 1.493 -7.852 -6.979 1 93.47 24 MET B O 1
ATOM 1459 N N . GLU B 1 25 ? 0.958 -5.785 -7.787 1 92.35 25 GLU B N 1
ATOM 1460 C CA . GLU B 1 25 ? -0.137 -6.334 -8.582 1 92.35 25 GLU B CA 1
ATOM 1461 C C . GLU B 1 25 ? 0.388 -7.214 -9.712 1 92.35 25 GLU B C 1
ATOM 1463 O O . GLU B 1 25 ? -0.375 -7.956 -10.334 1 92.35 25 GLU B O 1
ATOM 1468 N N . GLY B 1 26 ? 1.618 -7.031 -9.972 1 88.97 26 GLY B N 1
ATOM 1469 C CA . GLY B 1 26 ? 2.231 -7.906 -10.958 1 88.97 26 GLY B CA 1
ATOM 1470 C C . GLY B 1 26 ? 2.33 -9.348 -10.497 1 88.97 26 GLY B C 1
ATOM 1471 O O . GLY B 1 26 ? 2.531 -10.253 -11.31 1 88.97 26 GLY B O 1
ATOM 1472 N N . MET B 1 27 ? 2.06 -9.458 -9.207 1 88.58 27 MET B N 1
ATOM 1473 C CA . MET B 1 27 ? 2.023 -10.813 -8.665 1 88.58 27 MET B CA 1
ATOM 1474 C C . MET B 1 27 ? 0.613 -11.389 -8.735 1 88.58 27 MET B C 1
ATOM 1476 O O . MET B 1 27 ? -0.361 -10.698 -8.428 1 88.58 27 MET B O 1
ATOM 1480 N N . VAL B 1 28 ? 0.329 -12.405 -9.507 1 83.88 28 VAL B N 1
ATOM 1481 C CA . VAL B 1 28 ? -0.989 -13.029 -9.553 1 83.88 28 VAL B CA 1
ATOM 1482 C C . VAL B 1 28 ? -1.355 -13.567 -8.172 1 83.88 28 VAL B C 1
ATOM 1484 O O . VAL B 1 28 ? -0.879 -14.63 -7.767 1 83.88 28 VAL B O 1
ATOM 1487 N N . TYR B 1 29 ? -2.311 -12.672 -7.413 1 90.3 29 TYR B N 1
ATOM 1488 C CA . TYR B 1 29 ? -2.673 -13.074 -6.058 1 90.3 29 TYR B CA 1
ATOM 1489 C C . TYR B 1 29 ? -4.091 -12.631 -5.718 1 90.3 29 TYR B C 1
ATOM 1491 O O . TYR B 1 29 ? -4.509 -11.53 -6.083 1 90.3 29 TYR B O 1
ATOM 1499 N N . ALA B 1 30 ? -4.721 -13.513 -5.034 1 92.09 30 ALA B N 1
ATOM 1500 C CA . ALA B 1 30 ? -6.024 -13.213 -4.445 1 92.09 30 ALA B CA 1
ATOM 1501 C C . ALA B 1 30 ? -6.334 -14.159 -3.289 1 92.09 30 ALA B C 1
ATOM 1503 O O . ALA B 1 30 ? -6.061 -15.359 -3.371 1 92.09 30 ALA B O 1
ATOM 1504 N N . PRO B 1 31 ? -6.893 -13.577 -2.24 1 90.25 31 PRO B N 1
ATOM 1505 C CA . PRO B 1 31 ? -7.359 -14.484 -1.188 1 90.25 31 PRO B CA 1
ATOM 1506 C C . PRO B 1 31 ? -8.446 -15.441 -1.672 1 90.25 31 PRO B C 1
ATOM 1508 O O . PRO B 1 31 ? -9.292 -15.06 -2.486 1 90.25 31 PRO B O 1
ATOM 1511 N N . ASP B 1 32 ? -8.441 -16.64 -1.105 1 91.15 32 ASP B N 1
ATOM 1512 C CA . ASP B 1 32 ? -9.344 -17.691 -1.563 1 91.15 32 ASP B CA 1
ATOM 1513 C C . ASP B 1 32 ? -10.8 -17.235 -1.488 1 91.15 32 ASP B C 1
ATOM 1515 O O . ASP B 1 32 ? -11.567 -17.431 -2.433 1 91.15 32 ASP B O 1
ATOM 1519 N N . ALA B 1 33 ? -11.122 -16.632 -0.412 1 90.14 33 ALA B N 1
ATOM 1520 C CA . ALA B 1 33 ? -12.51 -16.221 -0.216 1 90.14 33 ALA B CA 1
ATOM 1521 C C . ALA B 1 33 ? -12.925 -15.18 -1.252 1 90.14 33 ALA B C 1
ATOM 1523 O O . ALA B 1 33 ? -14.001 -15.281 -1.845 1 90.14 33 ALA B O 1
ATOM 1524 N N . MET B 1 34 ? -12.07 -14.273 -1.531 1 91.4 34 MET B N 1
ATOM 1525 C CA . MET B 1 34 ? -12.343 -13.208 -2.492 1 91.4 34 MET B CA 1
ATOM 1526 C C . MET B 1 34 ? -12.38 -13.756 -3.915 1 91.4 34 MET B C 1
ATOM 1528 O O . MET B 1 34 ? -13.227 -13.357 -4.716 1 91.4 34 MET B O 1
ATOM 1532 N N . TYR B 1 35 ? -11.505 -14.626 -4.1 1 93 35 TYR B N 1
ATOM 1533 C CA . TYR B 1 35 ? -11.446 -15.24 -5.421 1 93 35 TYR B CA 1
ATOM 1534 C C . TYR B 1 35 ? -12.731 -16.001 -5.726 1 93 35 TYR B C 1
ATOM 1536 O O . TYR B 1 35 ? -13.322 -15.832 -6.795 1 93 35 TYR B O 1
ATOM 1544 N N . SER B 1 36 ? -13.081 -16.843 -4.789 1 93.71 36 SER B N 1
ATOM 1545 C CA . SER B 1 36 ? -14.285 -17.65 -4.962 1 93.71 36 SER B CA 1
ATOM 1546 C C . SER B 1 36 ? -15.513 -16.771 -5.175 1 93.71 36 SER B C 1
ATOM 1548 O O . SER B 1 36 ? -16.35 -17.062 -6.032 1 93.71 36 SER B O 1
ATOM 1550 N N . PHE B 1 37 ? -15.564 -15.762 -4.421 1 90.01 37 PHE B N 1
ATOM 1551 C CA . PHE B 1 37 ? -16.686 -14.838 -4.535 1 90.01 37 PHE B CA 1
ATOM 1552 C C . PHE B 1 37 ? -16.719 -14.192 -5.915 1 90.01 37 PHE B C 1
ATOM 1554 O O . PHE B 1 37 ? -17.767 -14.149 -6.561 1 90.01 37 PHE B O 1
ATOM 1561 N N . LYS B 1 38 ? -15.576 -13.746 -6.42 1 90.85 38 LYS B N 1
ATOM 1562 C CA . LYS B 1 38 ? -15.504 -13.05 -7.701 1 90.85 38 LYS B CA 1
ATOM 1563 C C . LYS B 1 38 ? -15.747 -14.009 -8.862 1 90.85 38 LYS B C 1
ATOM 1565 O O . LYS B 1 38 ? -16.343 -13.63 -9.873 1 90.85 38 LYS B O 1
ATOM 1570 N N . LEU B 1 39 ? -15.313 -15.18 -8.649 1 92.91 39 LEU B N 1
ATOM 1571 C CA . LEU B 1 39 ? -15.548 -16.21 -9.655 1 92.91 39 LEU B CA 1
ATOM 1572 C C . LEU B 1 39 ? -17.04 -16.479 -9.819 1 92.91 39 LEU B C 1
ATOM 1574 O O . LEU B 1 39 ? -17.541 -16.562 -10.943 1 92.91 39 LEU B O 1
ATOM 1578 N N . GLU B 1 40 ? -17.666 -16.606 -8.718 1 91.94 40 GLU B N 1
ATOM 1579 C CA . GLU B 1 40 ? -19.107 -16.838 -8.735 1 91.94 40 GLU B CA 1
ATOM 1580 C C . GLU B 1 40 ? -19.848 -15.666 -9.373 1 91.94 40 GLU B C 1
ATOM 1582 O O . GLU B 1 40 ? -20.792 -15.865 -10.14 1 91.94 40 GLU B O 1
ATOM 1587 N N . GLU B 1 41 ? -19.431 -14.553 -9.037 1 88.14 41 GLU B N 1
ATOM 1588 C CA . GLU B 1 41 ? -20.037 -13.347 -9.595 1 88.14 41 GLU B CA 1
ATOM 1589 C C . GLU B 1 41 ? -19.881 -13.303 -11.113 1 88.14 41 GLU B C 1
ATOM 1591 O O . GLU B 1 41 ? -20.831 -12.984 -11.83 1 88.14 41 GLU B O 1
ATOM 1596 N N . LEU B 1 42 ? -18.776 -13.629 -11.616 1 86.35 42 LEU B N 1
ATOM 1597 C CA . LEU B 1 42 ? -18.495 -13.592 -13.047 1 86.35 42 LEU B CA 1
ATOM 1598 C C . LEU B 1 42 ? -19.287 -14.667 -13.784 1 86.35 42 LEU B C 1
ATOM 1600 O O . LEU B 1 42 ? -19.78 -14.432 -14.89 1 86.35 42 LEU B O 1
ATOM 1604 N N . GLN B 1 43 ? -19.369 -15.793 -13.129 1 85.99 43 GLN B N 1
ATOM 1605 C CA . GLN B 1 43 ? -20.104 -16.897 -13.736 1 85.99 43 GLN B CA 1
ATOM 1606 C C . GLN B 1 43 ? -21.601 -16.607 -13.774 1 85.99 43 GLN B C 1
ATOM 1608 O O . GLN B 1 43 ? -22.282 -16.955 -14.741 1 85.99 43 GLN B O 1
ATOM 1613 N N . SER B 1 44 ? -22.064 -16.007 -12.692 1 85.42 44 SER B N 1
ATOM 1614 C CA . SER B 1 44 ? -23.481 -15.662 -12.642 1 85.42 44 SER B CA 1
ATOM 1615 C C . SER B 1 44 ? -23.828 -14.599 -13.679 1 85.42 44 SER B C 1
ATOM 1617 O O . SER B 1 44 ? -24.883 -14.664 -14.313 1 85.42 44 SER B O 1
ATOM 1619 N N . ARG B 1 45 ? -22.993 -13.703 -13.938 1 79.84 45 ARG B N 1
ATOM 1620 C CA . ARG B 1 45 ? -23.207 -12.656 -14.932 1 79.84 45 ARG B CA 1
ATOM 1621 C C . ARG B 1 45 ? -23.2 -13.233 -16.344 1 79.84 45 ARG B C 1
ATOM 1623 O O . ARG B 1 45 ? -23.916 -12.747 -17.222 1 79.84 45 ARG B O 1
ATOM 1630 N N . SER B 1 46 ? -22.344 -14.206 -16.464 1 76.17 46 SER B N 1
ATOM 1631 C CA . SER B 1 46 ? -22.253 -14.848 -17.771 1 76.17 46 SER B CA 1
ATOM 1632 C C . SER B 1 46 ? -23.504 -15.667 -18.073 1 76.17 46 SER B C 1
ATOM 1634 O O . SER B 1 46 ? -23.958 -15.717 -19.218 1 76.17 46 SER B O 1
ATOM 1636 N N . GLN B 1 47 ? -23.97 -16.301 -17.042 1 76.87 47 GLN B N 1
ATOM 1637 C CA . GLN B 1 47 ? -25.181 -17.096 -17.215 1 76.87 47 GLN B CA 1
ATOM 1638 C C . GLN B 1 47 ? -26.387 -16.205 -17.501 1 76.87 47 GLN B C 1
ATOM 1640 O O . GLN B 1 47 ? -27.268 -16.576 -18.28 1 76.87 47 GLN B O 1
ATOM 1645 N N . ASN B 1 48 ? -26.358 -15.152 -16.758 1 70.56 48 ASN B N 1
ATOM 1646 C CA . ASN B 1 48 ? -27.463 -14.233 -17.009 1 70.56 48 ASN B CA 1
ATOM 1647 C C . ASN B 1 48 ? -27.404 -13.658 -18.421 1 70.56 48 ASN B C 1
ATOM 1649 O O . ASN B 1 48 ? -28.437 -13.321 -19.002 1 70.56 48 ASN B O 1
ATOM 1653 N N . ASN B 1 49 ? -26.173 -13.585 -18.839 1 61.73 49 ASN B N 1
ATOM 1654 C CA . ASN B 1 49 ? -26.015 -13.095 -20.204 1 61.73 49 ASN B CA 1
ATOM 1655 C C . ASN B 1 49 ? -26.129 -14.226 -21.222 1 61.73 49 ASN B C 1
ATOM 1657 O O . ASN B 1 49 ? -26.251 -13.977 -22.423 1 61.73 49 ASN B O 1
ATOM 1661 N N . ARG B 1 50 ? -25.708 -15.467 -20.852 1 57.96 50 ARG B N 1
ATOM 1662 C CA . ARG B 1 50 ? -25.717 -16.594 -21.779 1 57.96 50 ARG B CA 1
ATOM 1663 C C . ARG B 1 50 ? -27.13 -17.136 -21.968 1 57.96 50 ARG B C 1
ATOM 1665 O O . ARG B 1 50 ? -27.314 -18.23 -22.505 1 57.96 50 ARG B O 1
ATOM 1672 N N . HIS B 1 51 ? -28.188 -16.478 -21.723 1 51.77 51 HIS B N 1
ATOM 1673 C CA . HIS B 1 51 ? -29.31 -17.195 -22.319 1 51.77 51 HIS B CA 1
ATOM 1674 C C . HIS B 1 51 ? -28.912 -17.839 -23.642 1 51.77 51 HIS B C 1
ATOM 1676 O O . HIS B 1 51 ? -29.75 -18.43 -24.326 1 51.77 51 HIS B O 1
ATOM 1682 N N . THR B 1 52 ? -27.812 -17.466 -24.321 1 49.49 52 THR B N 1
ATOM 1683 C CA . THR B 1 52 ? -27.683 -18.152 -25.602 1 49.49 52 THR B CA 1
ATOM 1684 C C . THR B 1 52 ? -27.082 -19.542 -25.413 1 49.49 52 THR B C 1
ATOM 1686 O O . THR B 1 52 ? -26.538 -19.85 -24.35 1 49.49 52 THR B O 1
ATOM 1689 N N . GLU B 1 53 ? -26.564 -20.4 -26.606 1 50.55 53 GLU B N 1
ATOM 1690 C CA . GLU B 1 53 ? -26.329 -21.805 -26.926 1 50.55 53 GLU B CA 1
ATOM 1691 C C . GLU B 1 53 ? -25.166 -22.369 -26.115 1 50.55 53 GLU B C 1
ATOM 1693 O O . GLU B 1 53 ? -24.108 -21.743 -26.018 1 50.55 53 GLU B O 1
ATOM 1698 N N . PRO B 1 54 ? -25.345 -23.287 -25.117 1 49.11 54 PRO B N 1
ATOM 1699 C CA . PRO B 1 54 ? -24.315 -24.062 -24.421 1 49.11 54 PRO B CA 1
ATOM 1700 C C . PRO B 1 54 ? -23.248 -24.608 -25.367 1 49.11 54 PRO B C 1
ATOM 1702 O O . PRO B 1 54 ? -23.544 -25.452 -26.217 1 49.11 54 PRO B O 1
ATOM 1705 N N . SER B 1 55 ? -22.632 -23.953 -26.333 1 47.93 55 SER B N 1
ATOM 1706 C CA . SER B 1 55 ? -21.742 -24.732 -27.187 1 47.93 55 SER B CA 1
ATOM 1707 C C . SER B 1 55 ? -20.724 -25.511 -26.36 1 47.93 55 SER B C 1
ATOM 1709 O O . SER B 1 55 ? -20.06 -24.945 -25.489 1 47.93 55 SER B O 1
ATOM 1711 N N . PRO B 1 56 ? -20.801 -26.876 -26.257 1 45.08 56 PRO B N 1
ATOM 1712 C CA . PRO B 1 56 ? -19.953 -27.877 -25.605 1 45.08 56 PRO B CA 1
ATOM 1713 C C . PRO B 1 56 ? -18.464 -27.629 -25.835 1 45.08 56 PRO B C 1
ATOM 1715 O O . PRO B 1 56 ? -17.637 -28.497 -25.543 1 45.08 56 PRO B O 1
ATOM 1718 N N . SER B 1 57 ? -17.926 -26.799 -26.904 1 48.33 57 SER B N 1
ATOM 1719 C CA . SER B 1 57 ? -16.722 -27.094 -27.673 1 48.33 57 SER B CA 1
ATOM 1720 C C . SER B 1 57 ? -15.507 -27.246 -26.763 1 48.33 57 SER B C 1
ATOM 1722 O O . SER B 1 57 ? -15.513 -26.769 -25.627 1 48.33 57 SER B O 1
ATOM 1724 N N . SER B 1 58 ? -14.362 -27.994 -27.212 1 50.99 58 SER B N 1
ATOM 1725 C CA . SER B 1 58 ? -12.974 -28.341 -26.924 1 50.99 58 SER B CA 1
ATOM 1726 C C . SER B 1 58 ? -12.264 -27.213 -26.183 1 50.99 58 SER B C 1
ATOM 1728 O O . SER B 1 58 ? -11.165 -27.403 -25.659 1 50.99 58 SER B O 1
ATOM 1730 N N . GLY B 1 59 ? -12.643 -25.914 -26.273 1 50.82 59 GLY B N 1
ATOM 1731 C CA . GLY B 1 59 ? -12.043 -24.672 -25.813 1 50.82 59 GLY B CA 1
ATOM 1732 C C . GLY B 1 59 ? -12.237 -24.429 -24.328 1 50.82 59 GLY B C 1
ATOM 1733 O O . GLY B 1 59 ? -12.115 -23.296 -23.858 1 50.82 59 GLY B O 1
ATOM 1734 N N . HIS B 1 60 ? -12.564 -25.434 -23.684 1 58.8 60 HIS B N 1
ATOM 1735 C CA . HIS B 1 60 ? -13.03 -25.412 -22.303 1 58.8 60 HIS B CA 1
ATOM 1736 C C . HIS B 1 60 ? -11.898 -25.055 -21.345 1 58.8 60 HIS B C 1
ATOM 1738 O O . HIS B 1 60 ? -12.085 -24.251 -20.429 1 58.8 60 HIS B O 1
ATOM 1744 N N . SER B 1 61 ? -10.727 -25.847 -21.688 1 60.5 61 SER B N 1
ATOM 1745 C CA . SER B 1 61 ? -9.643 -25.605 -20.742 1 60.5 61 SER B CA 1
ATOM 1746 C C . SER B 1 61 ? -9.131 -24.172 -20.843 1 60.5 61 SER B C 1
ATOM 1748 O O . SER B 1 61 ? -8.861 -23.531 -19.826 1 60.5 61 SER B O 1
ATOM 1750 N N . SER B 1 62 ? -8.871 -23.819 -22.181 1 65.76 62 SER B N 1
ATOM 1751 C CA . SER B 1 62 ? -8.39 -22.46 -22.407 1 65.76 62 SER B CA 1
ATOM 1752 C C . SER B 1 62 ? -9.379 -21.428 -21.877 1 65.76 62 SER B C 1
ATOM 1754 O O . SER B 1 62 ? -8.977 -20.38 -21.367 1 65.76 62 SER B O 1
ATOM 1756 N N . ASN B 1 63 ? -10.582 -21.813 -21.972 1 75.75 63 ASN B N 1
ATOM 1757 C CA . ASN B 1 63 ? -11.636 -20.913 -21.516 1 75.75 63 ASN B CA 1
ATOM 1758 C C . ASN B 1 63 ? -11.668 -20.814 -19.994 1 75.75 63 ASN B C 1
ATOM 1760 O O . ASN B 1 63 ? -11.846 -19.726 -19.442 1 75.75 63 ASN B O 1
ATOM 1764 N N . ILE B 1 64 ? -11.229 -21.995 -19.454 1 77.56 64 ILE B N 1
ATOM 1765 C CA . ILE B 1 64 ? -11.236 -22.025 -17.996 1 77.56 64 ILE B CA 1
ATOM 1766 C C . ILE B 1 64 ? -10.121 -21.132 -17.456 1 77.56 64 ILE B C 1
ATOM 1768 O O . ILE B 1 64 ? -10.349 -20.318 -16.558 1 77.56 64 ILE B O 1
ATOM 1772 N N . MET B 1 65 ? -8.955 -21.323 -18.1 1 87.87 65 MET B N 1
ATOM 1773 C CA . MET B 1 65 ? -7.823 -20.516 -17.652 1 87.87 65 MET B CA 1
ATOM 1774 C C . MET B 1 65 ? -8.093 -19.032 -17.872 1 87.87 65 MET B C 1
ATOM 1776 O O . MET B 1 65 ? -7.731 -18.2 -17.037 1 87.87 65 MET B O 1
ATOM 1780 N N . ALA B 1 66 ? -8.685 -18.765 -18.936 1 85.96 66 ALA B N 1
ATOM 1781 C CA . ALA B 1 66 ? -9.005 -17.378 -19.263 1 85.96 66 ALA B CA 1
ATOM 1782 C C . ALA B 1 66 ? -9.94 -16.77 -18.222 1 85.96 66 ALA B C 1
ATOM 1784 O O . ALA B 1 66 ? -9.773 -15.613 -17.829 1 85.96 66 ALA B O 1
ATOM 1785 N N . VAL B 1 67 ? -10.877 -17.533 -17.857 1 87.28 67 VAL B N 1
ATOM 1786 C CA . VAL B 1 67 ? -11.824 -17.078 -16.844 1 87.28 67 VAL B CA 1
ATOM 1787 C C . VAL B 1 67 ? -11.089 -16.813 -15.531 1 87.28 67 VAL B C 1
ATOM 1789 O O . VAL B 1 67 ? -11.319 -15.792 -14.88 1 87.28 67 VAL B O 1
ATOM 1792 N N . HIS B 1 68 ? -10.238 -17.713 -15.238 1 89.35 68 HIS B N 1
ATOM 1793 C CA . HIS B 1 68 ? -9.474 -17.565 -14.005 1 89.35 68 HIS B CA 1
ATOM 1794 C C . HIS B 1 68 ? -8.619 -16.302 -14.035 1 89.35 68 HIS B C 1
ATOM 1796 O O . HIS B 1 68 ? -8.549 -15.57 -13.045 1 89.35 68 HIS B O 1
ATOM 1802 N N . LEU B 1 69 ? -7.979 -15.989 -15.111 1 90.28 69 LEU B N 1
ATOM 1803 C CA . LEU B 1 69 ? -7.158 -14.794 -15.269 1 90.28 69 LEU B CA 1
ATOM 1804 C C . LEU B 1 69 ? -8.01 -13.533 -15.166 1 90.28 69 LEU B C 1
ATOM 1806 O O . LEU B 1 69 ? -7.575 -12.53 -14.595 1 90.28 69 LEU B O 1
ATOM 1810 N N . GLN B 1 70 ? -9.13 -13.647 -15.707 1 90.05 70 GLN B N 1
ATOM 1811 C CA . GLN B 1 70 ? -10.051 -12.518 -15.636 1 90.05 70 GLN B CA 1
ATOM 1812 C C . GLN B 1 70 ? -10.447 -12.222 -14.193 1 90.05 70 GLN B C 1
ATOM 1814 O O . GLN B 1 70 ? -10.568 -11.058 -13.803 1 90.05 70 GLN B O 1
ATOM 1819 N N . VAL B 1 71 ? -10.707 -13.254 -13.421 1 92.7 71 VAL B N 1
ATOM 1820 C CA . VAL B 1 71 ? -11.063 -13.108 -12.013 1 92.7 71 VAL B CA 1
ATOM 1821 C C . VAL B 1 71 ? -9.939 -12.394 -11.267 1 92.7 71 VAL B C 1
ATOM 1823 O O . VAL B 1 71 ? -10.184 -11.431 -10.536 1 92.7 71 VAL B O 1
ATOM 1826 N N . TYR B 1 72 ? -8.749 -12.836 -11.523 1 91.43 72 TYR B N 1
ATOM 1827 C CA . TYR B 1 72 ? -7.599 -12.218 -10.873 1 91.43 72 TYR B CA 1
ATOM 1828 C C . TYR B 1 72 ? -7.493 -10.742 -11.239 1 91.43 72 TYR B C 1
ATOM 1830 O O . TYR B 1 72 ? -7.277 -9.894 -10.369 1 91.43 72 TYR B O 1
ATOM 1838 N N . TYR B 1 73 ? -7.688 -10.442 -12.437 1 90.01 73 TYR B N 1
ATOM 1839 C CA . TYR B 1 73 ? -7.566 -9.069 -12.913 1 90.01 73 TYR B CA 1
ATOM 1840 C C . TYR B 1 73 ? -8.634 -8.179 -12.288 1 90.01 73 TYR B C 1
ATOM 1842 O O . TYR B 1 73 ? -8.358 -7.036 -11.916 1 90.01 73 TYR B O 1
ATOM 1850 N N . GLN B 1 74 ? -9.783 -8.693 -12.197 1 90.92 74 GLN B N 1
ATOM 1851 C CA . GLN B 1 74 ? -10.855 -7.906 -11.599 1 90.92 74 GLN B CA 1
ATOM 1852 C C . GLN B 1 74 ? -10.566 -7.607 -10.131 1 90.92 74 GLN B C 1
ATOM 1854 O O . GLN B 1 74 ? -10.824 -6.5 -9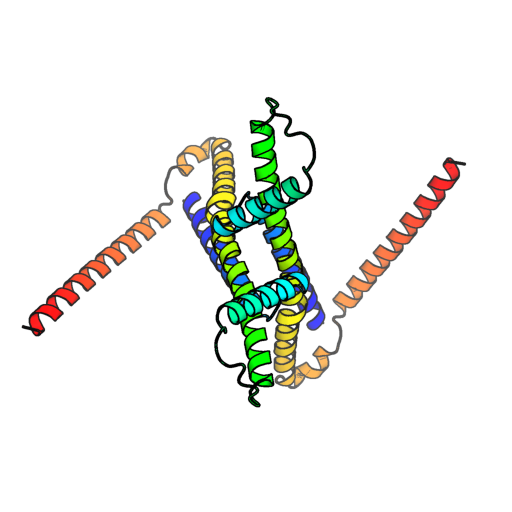.654 1 90.92 74 GLN B O 1
ATOM 1859 N N . ILE B 1 75 ? -10.085 -8.575 -9.455 1 93.08 75 ILE B N 1
ATOM 1860 C CA . ILE B 1 75 ? -9.748 -8.392 -8.048 1 93.08 75 ILE B CA 1
ATOM 1861 C C . ILE B 1 75 ? -8.648 -7.341 -7.914 1 93.08 75 ILE B C 1
ATOM 1863 O O . ILE B 1 75 ? -8.726 -6.457 -7.057 1 93.08 75 ILE B O 1
ATOM 1867 N N . ALA B 1 76 ? -7.661 -7.411 -8.774 1 92.88 76 ALA B N 1
ATOM 1868 C CA . ALA B 1 76 ? -6.56 -6.452 -8.785 1 92.88 76 ALA B CA 1
ATOM 1869 C C . ALA B 1 76 ? -7.065 -5.042 -9.08 1 92.88 76 ALA B C 1
ATOM 1871 O O . ALA B 1 76 ? -6.632 -4.076 -8.447 1 92.88 76 ALA B O 1
ATOM 1872 N N . ILE B 1 77 ? -7.922 -4.956 -9.975 1 89.85 77 ILE B N 1
ATOM 1873 C CA . ILE B 1 77 ? -8.49 -3.661 -10.334 1 89.85 77 ILE B CA 1
ATOM 1874 C C . ILE B 1 77 ? -9.235 -3.074 -9.138 1 89.85 77 ILE B C 1
ATOM 1876 O O . ILE B 1 77 ? -9.07 -1.896 -8.813 1 89.85 77 ILE B O 1
ATOM 1880 N N . ASP B 1 78 ? -10.005 -3.879 -8.524 1 89.18 78 ASP B N 1
ATOM 1881 C CA . ASP B 1 78 ? -10.734 -3.428 -7.343 1 89.18 78 ASP B CA 1
ATOM 1882 C C . ASP B 1 78 ? -9.775 -2.932 -6.262 1 89.18 78 ASP B C 1
ATOM 1884 O O . ASP B 1 78 ? -10.042 -1.925 -5.602 1 89.18 78 ASP B O 1
ATOM 1888 N N . ARG B 1 79 ? -8.691 -3.635 -6.107 1 92.27 79 ARG B N 1
ATOM 1889 C CA . ARG B 1 79 ? -7.683 -3.241 -5.129 1 92.27 79 ARG B CA 1
ATOM 1890 C C . ARG B 1 79 ? -7.062 -1.896 -5.493 1 92.27 79 ARG B C 1
ATOM 1892 O O . ARG B 1 79 ? -6.906 -1.026 -4.634 1 92.27 79 ARG B O 1
ATOM 1899 N N . LEU B 1 80 ? -6.734 -1.698 -6.701 1 91.54 80 LEU B N 1
ATOM 1900 C CA . LEU B 1 80 ? -6.095 -0.466 -7.153 1 91.54 80 LEU B CA 1
ATOM 1901 C C . LEU B 1 80 ? -7.056 0.714 -7.05 1 91.54 80 LEU B C 1
ATOM 1903 O O . LEU B 1 80 ? -6.645 1.826 -6.713 1 91.54 80 LEU B O 1
ATOM 1907 N N . ILE B 1 81 ? -8.346 0.478 -7.3 1 90.58 81 ILE B N 1
ATOM 1908 C CA . ILE B 1 81 ? -9.377 1.507 -7.208 1 90.58 81 ILE B CA 1
ATOM 1909 C C . ILE B 1 81 ? -9.469 2.017 -5.772 1 90.58 81 ILE B C 1
ATOM 1911 O O . ILE B 1 81 ? -9.762 3.193 -5.542 1 90.58 81 ILE B O 1
ATOM 1915 N N . GLN B 1 82 ? -9.125 1.189 -4.893 1 92.47 82 GLN B N 1
ATOM 1916 C CA . GLN B 1 82 ? -9.154 1.566 -3.484 1 92.47 82 GLN B CA 1
ATOM 1917 C C . GLN B 1 82 ? -7.825 2.176 -3.05 1 92.47 82 GLN B C 1
ATOM 1919 O O . GLN B 1 82 ? -7.8 3.218 -2.392 1 92.47 82 GLN B O 1
ATOM 1924 N N . MET B 1 83 ? -6.742 1.636 -3.497 1 93.83 83 MET B N 1
ATOM 1925 C CA . MET B 1 83 ? -5.432 1.969 -2.945 1 93.83 83 MET B CA 1
ATOM 1926 C C . MET B 1 83 ? -4.908 3.273 -3.537 1 93.83 83 MET B C 1
ATOM 1928 O O . MET B 1 83 ? -4.255 4.057 -2.844 1 93.83 83 MET B O 1
ATOM 1932 N N . VAL B 1 84 ? -5.173 3.533 -4.8 1 93.74 84 VAL B N 1
ATOM 1933 C CA . VAL B 1 84 ? -4.604 4.697 -5.471 1 93.74 84 VAL B CA 1
ATOM 1934 C C . VAL B 1 84 ? -5.101 5.975 -4.799 1 93.74 84 VAL B C 1
ATOM 1936 O O . VAL B 1 84 ? -4.302 6.794 -4.34 1 93.74 84 VAL B O 1
ATOM 1939 N N . PRO B 1 85 ? -6.393 6.151 -4.642 1 93.1 85 PRO B N 1
ATOM 1940 C CA . PRO B 1 85 ? -6.87 7.346 -3.943 1 93.1 85 PRO B CA 1
ATOM 1941 C C . PRO B 1 85 ? -6.469 7.367 -2.469 1 93.1 85 PRO B C 1
ATOM 1943 O O . PRO B 1 85 ? -6.185 8.434 -1.918 1 93.1 85 PRO B O 1
ATOM 1946 N N . MET B 1 86 ? -6.449 6.215 -1.836 1 95.41 86 MET B N 1
ATOM 1947 C CA . MET B 1 86 ? -6.089 6.144 -0.423 1 95.41 86 MET B CA 1
ATOM 1948 C C . MET B 1 86 ? -4.653 6.609 -0.204 1 95.41 86 MET B C 1
ATOM 1950 O O . MET B 1 86 ? -4.389 7.428 0.678 1 95.41 86 MET B O 1
ATOM 1954 N N . VAL B 1 87 ? -3.709 6.127 -0.964 1 95.95 87 VAL B N 1
ATOM 1955 C CA . VAL B 1 87 ? -2.296 6.481 -0.879 1 95.95 87 VAL B CA 1
ATOM 1956 C C . VAL B 1 87 ? -2.122 7.976 -1.139 1 95.95 87 VAL B C 1
ATOM 1958 O O . VAL B 1 87 ? -1.377 8.653 -0.428 1 95.95 87 VAL B O 1
ATOM 1961 N N . THR B 1 88 ? -2.836 8.442 -2.098 1 94.64 88 THR B N 1
ATOM 1962 C CA . THR B 1 88 ? -2.757 9.852 -2.461 1 94.64 88 THR B CA 1
ATOM 1963 C C . THR B 1 88 ? -3.261 10.734 -1.322 1 94.64 88 THR B C 1
ATOM 1965 O O . THR B 1 88 ? -2.587 11.685 -0.922 1 94.64 88 THR B O 1
ATOM 1968 N N . ARG B 1 89 ? -4.402 10.4 -0.818 1 93.64 89 ARG B N 1
ATOM 1969 C CA . ARG B 1 89 ? -4.986 11.157 0.284 1 93.64 89 ARG B CA 1
ATOM 1970 C C . ARG B 1 89 ? -4.099 11.093 1.523 1 93.64 89 ARG B C 1
ATOM 1972 O O . ARG B 1 89 ? -3.931 12.093 2.225 1 93.64 89 ARG B O 1
ATOM 1979 N N . TYR B 1 90 ? -3.603 9.937 1.747 1 95.4 90 TYR B N 1
ATOM 1980 C CA . TYR B 1 90 ? -2.774 9.751 2.933 1 95.4 90 TYR B CA 1
ATOM 1981 C C . TYR B 1 90 ? -1.547 10.654 2.887 1 95.4 90 TYR B C 1
ATOM 1983 O O . TYR B 1 90 ? -1.282 11.4 3.832 1 95.4 90 TYR B O 1
ATOM 1991 N N . HIS B 1 91 ? -0.784 10.619 1.834 1 93.73 91 HIS B N 1
ATOM 1992 C CA . HIS B 1 91 ? 0.464 11.369 1.752 1 93.73 91 HIS B CA 1
ATOM 1993 C C . HIS B 1 91 ? 0.2 12.855 1.532 1 93.73 91 HIS B C 1
ATOM 1995 O O . HIS B 1 91 ? 0.795 13.702 2.203 1 93.73 91 HIS B O 1
ATOM 2001 N N . LEU B 1 92 ? -0.73 13.159 0.623 1 92.8 92 LEU B N 1
ATOM 2002 C CA . LEU B 1 92 ? -0.866 14.535 0.159 1 92.8 92 LEU B CA 1
ATOM 2003 C C . LEU B 1 92 ? -1.786 15.331 1.079 1 92.8 92 LEU B C 1
ATOM 2005 O O . LEU B 1 92 ? -1.776 16.564 1.059 1 92.8 92 LEU B O 1
ATOM 2009 N N . LEU B 1 93 ? -2.519 14.712 1.939 1 91.54 93 LEU B N 1
ATOM 2010 C CA . LEU B 1 93 ? -3.442 15.427 2.814 1 91.54 93 LEU B CA 1
ATOM 2011 C C . LEU B 1 93 ? -3.124 15.152 4.28 1 91.54 93 LEU B C 1
ATOM 2013 O O . LEU B 1 93 ? -2.836 16.079 5.041 1 91.54 93 LEU B O 1
ATOM 2017 N N . GLN B 1 94 ? -3.083 13.883 4.656 1 91.39 94 GLN B N 1
ATOM 2018 C CA . GLN B 1 94 ? -2.92 13.572 6.072 1 91.39 94 GLN B CA 1
ATOM 2019 C C . GLN B 1 94 ? -1.479 13.794 6.521 1 91.39 94 GLN B C 1
ATOM 2021 O O . GLN B 1 94 ? -1.222 14.581 7.435 1 91.39 94 GLN B O 1
ATOM 2026 N N . GLU B 1 95 ? -0.568 13.096 5.883 1 92.82 95 GLU B N 1
ATOM 2027 C CA . GLU B 1 95 ? 0.835 13.206 6.269 1 92.82 95 GLU B CA 1
ATOM 2028 C C . GLU B 1 95 ? 1.372 14.609 6.002 1 92.82 95 GLU B C 1
ATOM 2030 O O . GLU B 1 95 ? 2.137 15.15 6.804 1 92.82 95 GLU B O 1
ATOM 2035 N N . PHE B 1 96 ? 0.989 15.178 4.849 1 93.68 96 PHE B N 1
ATOM 2036 C CA . PHE B 1 96 ? 1.379 16.548 4.54 1 93.68 96 PHE B CA 1
ATOM 2037 C C . PHE B 1 96 ? 0.912 17.503 5.632 1 93.68 96 PHE B C 1
ATOM 2039 O O . PHE B 1 96 ? 1.705 18.285 6.161 1 93.68 96 PHE B O 1
ATOM 2046 N N . ALA B 1 97 ? -0.351 17.503 5.981 1 92.34 97 ALA B N 1
ATOM 2047 C CA . ALA B 1 97 ? -0.913 18.376 7.007 1 92.34 97 ALA B CA 1
ATOM 2048 C C . ALA B 1 97 ? -0.203 18.18 8.344 1 92.34 97 ALA B C 1
ATOM 2050 O O . ALA B 1 97 ? 0.113 19.151 9.034 1 92.34 97 ALA B O 1
ATOM 2051 N N . SER B 1 98 ? -0.019 16.962 8.71 1 91.18 98 SER B N 1
ATOM 2052 C CA . SER B 1 98 ? 0.637 16.639 9.973 1 91.18 98 SER B CA 1
ATOM 2053 C C . SER B 1 98 ? 2.049 17.212 10.025 1 91.18 98 SER B C 1
ATOM 2055 O O . SER B 1 98 ? 2.455 17.786 11.037 1 91.18 98 SER B O 1
ATOM 2057 N N . GLN B 1 99 ? 2.813 17.069 8.941 1 91.19 99 GLN B N 1
ATOM 2058 C CA . GLN B 1 99 ? 4.188 17.557 8.896 1 91.19 99 GLN B CA 1
ATOM 2059 C C . GLN B 1 99 ? 4.231 19.082 8.899 1 91.19 99 GLN B C 1
ATOM 2061 O O . GLN B 1 99 ? 5.115 19.682 9.514 1 91.19 99 GLN B O 1
ATOM 2066 N N . VAL B 1 100 ? 3.291 19.706 8.173 1 90.24 100 VAL B N 1
ATOM 2067 C CA . VAL B 1 100 ? 3.208 21.163 8.169 1 90.24 100 VAL B CA 1
ATOM 2068 C C . VAL B 1 100 ? 2.896 21.666 9.576 1 90.24 100 VAL B C 1
ATOM 2070 O O . VAL B 1 100 ? 3.528 22.609 10.06 1 90.24 100 VAL B O 1
ATOM 2073 N N . LYS B 1 101 ? 1.873 21.051 10.19 1 89.54 101 LYS B N 1
ATOM 2074 C CA . LYS B 1 101 ? 1.491 21.431 11.547 1 89.54 101 LYS B CA 1
ATOM 2075 C C . LYS B 1 101 ? 2.679 21.332 12.5 1 89.54 101 LYS B C 1
ATOM 2077 O O . LYS B 1 101 ? 2.887 22.214 13.336 1 89.54 101 LYS B O 1
ATOM 2082 N N . PHE B 1 102 ? 3.333 20.281 12.412 1 87.69 102 PHE B N 1
ATOM 2083 C CA . PHE B 1 102 ? 4.494 20.063 13.267 1 87.69 102 PHE B CA 1
ATOM 2084 C C . PHE B 1 102 ? 5.545 21.143 13.038 1 87.69 102 PHE B C 1
ATOM 2086 O O . PHE B 1 102 ? 6.062 21.725 13.994 1 87.69 102 PHE B O 1
ATOM 2093 N N . LYS B 1 103 ? 5.903 21.443 11.833 1 85.33 103 LYS B N 1
ATOM 2094 C CA . LYS B 1 103 ? 6.9 22.454 11.493 1 85.33 103 LYS B CA 1
ATOM 2095 C C . LYS B 1 103 ? 6.451 23.841 11.943 1 85.33 103 LYS B C 1
ATOM 2097 O O . LYS B 1 103 ? 7.262 24.637 12.423 1 85.33 103 LYS B O 1
ATOM 2102 N N . MET B 1 104 ? 5.217 24.127 11.719 1 85.84 104 MET B N 1
ATOM 2103 C CA . MET B 1 104 ? 4.668 25.41 12.149 1 85.84 104 MET B CA 1
ATOM 2104 C C . MET B 1 104 ? 4.771 25.566 13.663 1 85.84 104 MET B C 1
ATOM 2106 O O . MET B 1 104 ? 5.169 26.622 14.156 1 85.84 104 MET B O 1
ATOM 2110 N N . ALA B 1 105 ? 4.441 24.582 14.363 1 85.48 105 ALA B N 1
ATOM 2111 C CA . ALA B 1 105 ? 4.547 24.603 15.82 1 85.48 105 ALA B CA 1
ATOM 2112 C C . ALA B 1 105 ? 5.992 24.822 16.26 1 85.48 105 ALA B C 1
ATOM 2114 O O . ALA B 1 105 ? 6.256 25.596 17.184 1 85.48 105 ALA B O 1
ATOM 2115 N N . GLN B 1 106 ? 6.887 24.168 15.618 1 83.58 106 GLN B N 1
ATOM 2116 C CA . GLN B 1 106 ? 8.307 24.33 15.912 1 83.58 106 GLN B CA 1
ATOM 2117 C C . GLN B 1 106 ? 8.755 25.77 15.683 1 83.58 106 GLN B C 1
ATOM 2119 O O . GLN B 1 106 ? 9.523 26.32 16.476 1 83.58 106 GLN B O 1
ATOM 2124 N N . THR B 1 107 ? 8.291 26.354 14.634 1 80.18 107 THR B N 1
ATOM 2125 C CA . THR B 1 107 ? 8.657 27.722 14.282 1 80.18 107 THR B CA 1
ATOM 2126 C C . THR B 1 107 ? 8.052 28.714 15.27 1 80.18 107 THR B C 1
ATOM 2128 O O . THR B 1 107 ? 8.692 29.702 15.637 1 80.18 107 THR B O 1
ATOM 2131 N N . PHE B 1 108 ? 6.818 28.448 15.647 1 80.64 108 PHE B N 1
ATOM 2132 C CA . PHE B 1 108 ? 6.127 29.319 16.591 1 80.64 108 PHE B CA 1
ATOM 2133 C C . PHE B 1 108 ? 6.804 29.283 17.956 1 80.64 108 PHE B C 1
ATOM 2135 O O . PHE B 1 108 ? 6.83 30.289 18.668 1 80.64 108 PHE B O 1
ATOM 2142 N N . MET B 1 109 ? 7.268 28.173 18.225 1 81.35 109 MET B N 1
ATOM 2143 C CA . MET B 1 109 ? 7.925 28.016 19.519 1 81.35 109 MET B CA 1
ATOM 2144 C C . MET B 1 109 ? 9.288 28.7 19.525 1 81.35 109 MET B C 1
ATOM 2146 O O . MET B 1 109 ? 9.76 29.142 20.574 1 81.35 109 MET B O 1
ATOM 2150 N N . ASN B 1 110 ? 9.846 28.63 18.296 1 71.4 110 ASN B N 1
ATOM 2151 C CA . ASN B 1 110 ? 11.141 29.294 18.195 1 71.4 110 ASN B CA 1
ATOM 2152 C C . ASN B 1 110 ? 10.987 30.771 17.842 1 71.4 110 ASN B C 1
ATOM 2154 O O . ASN B 1 110 ? 10.341 31.113 16.85 1 71.4 110 ASN B O 1
ATOM 2158 N N . GLU B 1 111 ? 10.85 31.752 18.68 1 62.9 111 GLU B N 1
ATOM 2159 C CA . GLU B 1 111 ? 10.683 33.2 18.592 1 62.9 111 GLU B CA 1
ATOM 2160 C C . GLU B 1 111 ? 11.307 33.751 17.314 1 62.9 111 GLU B C 1
ATOM 2162 O O . GLU B 1 111 ? 10.709 34.589 16.636 1 62.9 111 GLU B O 1
ATOM 2167 N N . GLU B 1 112 ? 12.498 33.49 17.015 1 56.59 112 GLU B N 1
ATOM 2168 C CA . GLU B 1 112 ? 13.278 34.09 15.937 1 56.59 112 GLU B CA 1
ATOM 2169 C C . GLU B 1 112 ? 12.815 33.584 14.574 1 56.59 112 GLU B C 1
ATOM 2171 O O . GLU B 1 112 ? 12.881 34.311 13.58 1 56.59 112 GLU B O 1
ATOM 2176 N N . ASP B 1 113 ? 12.241 32.491 14.515 1 56.78 113 ASP B N 1
ATOM 2177 C CA . ASP B 1 113 ? 12.061 31.795 13.244 1 56.78 113 ASP B CA 1
ATOM 2178 C C . ASP B 1 113 ? 10.667 32.045 12.674 1 56.78 113 ASP B C 1
ATOM 2180 O O . ASP B 1 113 ? 10.397 31.721 11.515 1 56.78 113 ASP B O 1
ATOM 2184 N N . ALA B 1 114 ? 9.814 32.625 13.447 1 55.85 114 ALA B N 1
ATOM 2185 C CA . ALA B 1 114 ? 8.439 32.8 12.985 1 55.85 114 ALA B CA 1
ATOM 2186 C C . ALA B 1 114 ? 8.391 33.64 11.712 1 55.85 114 ALA B C 1
ATOM 2188 O O . ALA B 1 114 ? 7.556 33.403 10.836 1 55.85 114 ALA B O 1
ATOM 2189 N N . ASP B 1 115 ? 9.264 34.636 11.73 1 54.02 115 ASP B N 1
ATOM 2190 C CA . ASP B 1 115 ? 9.281 35.498 10.553 1 54.02 115 ASP B CA 1
ATOM 2191 C C . ASP B 1 115 ? 9.693 34.719 9.306 1 54.02 115 ASP B C 1
ATOM 2193 O O . ASP B 1 115 ? 9.156 34.946 8.22 1 54.02 115 ASP B O 1
ATOM 2197 N N . GLY B 1 116 ? 10.654 33.85 9.376 1 53.19 116 GLY B N 1
ATOM 2198 C CA . GLY B 1 116 ? 11.194 33.101 8.253 1 53.19 116 GLY B CA 1
ATOM 2199 C C . GLY B 1 116 ? 10.217 32.089 7.685 1 53.19 116 GLY B C 1
ATOM 2200 O O . GLY B 1 116 ? 10.381 31.626 6.554 1 53.19 116 GLY B O 1
ATOM 2201 N N . LEU B 1 117 ? 9.337 31.636 8.409 1 53.23 117 LEU B N 1
ATOM 2202 C CA . LEU B 1 117 ? 8.381 30.602 8.024 1 53.23 117 LEU B CA 1
ATOM 2203 C C . LEU B 1 117 ? 7.429 31.116 6.95 1 53.23 117 LEU B C 1
ATOM 2205 O O . LEU B 1 117 ? 6.919 30.336 6.142 1 53.23 117 LEU B O 1
ATOM 2209 N N . LEU B 1 118 ? 7.227 32.445 6.995 1 50.09 118 LEU B N 1
ATOM 2210 C CA . LEU B 1 118 ? 6.324 32.997 5.991 1 50.09 118 LEU B CA 1
ATOM 2211 C C . LEU B 1 118 ? 7.077 33.331 4.707 1 50.09 118 LEU B C 1
ATOM 2213 O O . LEU B 1 118 ? 6.465 33.699 3.702 1 50.09 118 LEU B O 1
ATOM 2217 N N . THR B 1 119 ? 8.351 33.38 4.889 1 50.34 119 THR B N 1
ATOM 2218 C CA . THR B 1 119 ? 9.076 33.811 3.7 1 50.34 119 THR B CA 1
ATOM 2219 C C . THR B 1 119 ? 9.357 32.628 2.778 1 50.34 119 THR B C 1
ATOM 2221 O O . THR B 1 119 ? 9.736 31.55 3.241 1 50.34 119 THR B O 1
ATOM 2224 N N . GLU B 1 120 ? 8.675 32.545 1.743 1 51.74 120 GLU B N 1
ATOM 2225 C CA . GLU B 1 120 ? 8.931 31.548 0.708 1 51.74 120 GLU B CA 1
ATOM 2226 C C . GLU B 1 120 ? 10.427 31.395 0.447 1 51.74 120 GLU B C 1
ATOM 2228 O O . GLU B 1 120 ? 11.182 32.365 0.547 1 51.74 120 GLU B O 1
ATOM 2233 N N . ASN B 1 121 ? 10.958 30.287 0.445 1 48.29 121 ASN B N 1
ATOM 2234 C CA . ASN B 1 121 ? 12.354 30.006 0.127 1 48.29 121 ASN B CA 1
ATOM 2235 C C . ASN B 1 121 ? 12.781 30.688 -1.17 1 48.29 121 ASN B C 1
ATOM 2237 O O . ASN B 1 121 ? 12.13 30.53 -2.204 1 48.29 121 ASN B O 1
ATOM 2241 N N . PHE B 1 122 ? 13.669 31.542 -1.016 1 51.22 122 PHE B N 1
ATOM 2242 C CA . PHE B 1 122 ? 14.183 32.332 -2.129 1 51.22 122 PHE B CA 1
ATOM 2243 C C . PHE B 1 122 ? 14.57 31.433 -3.297 1 51.22 122 PHE B C 1
ATOM 2245 O O . PHE B 1 122 ? 14.267 31.742 -4.451 1 51.22 122 PHE B O 1
ATOM 2252 N N . GLU B 1 123 ? 15.109 30.295 -2.962 1 54.27 123 GLU B N 1
ATOM 2253 C CA . GLU B 1 123 ? 15.55 29.394 -4.022 1 54.27 123 GLU B CA 1
ATOM 2254 C C . GLU B 1 123 ? 14.362 28.762 -4.741 1 54.27 123 GLU B C 1
ATOM 2256 O O . GLU B 1 123 ? 14.384 28.597 -5.962 1 54.27 123 GLU B O 1
ATOM 2261 N N . ILE B 1 124 ? 13.42 28.438 -4.041 1 56.85 124 ILE B N 1
ATOM 2262 C CA . ILE B 1 124 ? 12.213 27.867 -4.63 1 56.85 124 ILE B CA 1
ATOM 2263 C C . ILE B 1 124 ? 11.458 28.945 -5.405 1 56.85 124 ILE B C 1
ATOM 2265 O O . ILE B 1 124 ? 10.972 28.697 -6.511 1 56.85 124 ILE B O 1
ATOM 2269 N N . ALA B 1 125 ? 11.424 30.147 -4.828 1 58.12 125 ALA B N 1
ATOM 2270 C CA . ALA B 1 125 ? 10.847 31.271 -5.561 1 58.12 125 ALA B CA 1
ATOM 2271 C C . ALA B 1 125 ? 11.598 31.518 -6.866 1 58.12 125 ALA B C 1
ATOM 2273 O O . ALA B 1 125 ? 10.983 31.763 -7.907 1 58.12 125 ALA B O 1
ATOM 2274 N N . LYS B 1 126 ? 12.805 31.33 -6.699 1 58.94 126 LYS B N 1
ATOM 2275 C CA . LYS B 1 126 ? 13.642 31.505 -7.883 1 58.94 126 LYS B CA 1
ATOM 2276 C C . LYS B 1 126 ? 13.417 30.379 -8.887 1 58.94 126 LYS B C 1
ATOM 2278 O O . LYS B 1 126 ? 13.323 30.624 -10.092 1 58.94 126 LYS B O 1
ATOM 2283 N N . LYS B 1 127 ? 13.377 29.185 -8.407 1 58.41 127 LYS B N 1
ATOM 2284 C CA . LYS B 1 127 ? 13.135 28.037 -9.275 1 58.41 127 LYS B CA 1
ATOM 2285 C C . LYS B 1 127 ? 11.744 28.104 -9.9 1 58.41 127 LYS B C 1
ATOM 2287 O O . LYS B 1 127 ? 11.579 27.832 -11.091 1 58.41 127 LYS B O 1
ATOM 2292 N N . ARG B 1 128 ? 10.802 28.428 -9.124 1 58.42 128 ARG B N 1
ATOM 2293 C CA . ARG B 1 128 ? 9.445 28.59 -9.637 1 58.42 128 ARG B CA 1
ATOM 2294 C C . ARG B 1 128 ? 9.39 29.674 -10.708 1 58.42 128 ARG B C 1
ATOM 2296 O O . ARG B 1 128 ? 8.764 29.49 -11.754 1 58.42 128 ARG B O 1
ATOM 2303 N N . LYS B 1 129 ? 10.038 30.737 -10.315 1 63.17 129 LYS B N 1
ATOM 2304 C CA . LYS B 1 129 ? 10.109 31.797 -11.317 1 63.17 129 LYS B CA 1
ATOM 2305 C C . LYS B 1 129 ? 10.791 31.304 -12.591 1 63.17 129 LYS B C 1
ATOM 2307 O O . LYS B 1 129 ? 10.32 31.575 -13.697 1 63.17 129 LYS B O 1
ATOM 2312 N N . SER B 1 130 ? 11.862 30.572 -12.398 1 63.89 130 SER B N 1
ATOM 2313 C CA . SER B 1 130 ? 12.58 30.023 -13.543 1 63.89 130 SER B CA 1
ATOM 2314 C C . SER B 1 130 ? 11.709 29.047 -14.326 1 63.89 130 SER B C 1
ATOM 2316 O O . SER B 1 130 ? 11.688 29.077 -15.559 1 63.89 130 SER B O 1
ATOM 2318 N N . PHE B 1 131 ? 10.966 28.185 -13.647 1 57.42 131 PHE B N 1
ATOM 2319 C CA . PHE B 1 131 ? 10.074 27.228 -14.291 1 57.42 131 PHE B CA 1
ATOM 2320 C C . PHE B 1 131 ? 8.899 27.942 -14.949 1 57.42 131 PHE B C 1
ATOM 2322 O O . PHE B 1 131 ? 8.486 27.582 -16.054 1 57.42 131 PHE B O 1
ATOM 2329 N N . THR B 1 132 ? 8.408 28.819 -14.217 1 60.96 132 THR B N 1
ATOM 2330 C CA . THR B 1 132 ? 7.327 29.623 -14.775 1 60.96 132 THR B CA 1
ATOM 2331 C C . THR B 1 132 ? 7.794 30.363 -16.025 1 60.96 132 THR B C 1
ATOM 2333 O O . THR B 1 132 ? 7.066 30.436 -17.017 1 60.96 132 THR B O 1
ATOM 2336 N N . ASP B 1 133 ? 8.946 30.886 -15.926 1 65.72 133 ASP B N 1
ATOM 2337 C CA . ASP B 1 133 ? 9.548 31.546 -17.081 1 65.72 133 ASP B CA 1
ATOM 2338 C C . ASP B 1 133 ? 9.746 30.564 -18.233 1 65.72 133 ASP B C 1
ATOM 2340 O O . ASP B 1 133 ? 9.469 30.892 -19.389 1 65.72 133 ASP B O 1
ATOM 2344 N N . SER B 1 134 ? 10.239 29.393 -17.895 1 60.13 134 SER B N 1
ATOM 2345 C CA . SER B 1 134 ? 10.451 28.342 -18.885 1 60.13 134 SER B CA 1
ATOM 2346 C C . SER B 1 134 ? 9.128 27.862 -19.473 1 60.13 134 SER B C 1
ATOM 2348 O O . SER B 1 134 ? 9.021 27.649 -20.682 1 60.13 134 SER B O 1
ATOM 2350 N N . LEU B 1 135 ? 8.242 27.723 -18.644 1 62.94 135 LEU B N 1
ATOM 2351 C CA . LEU B 1 135 ? 6.906 27.327 -19.078 1 62.94 135 LEU B CA 1
ATOM 2352 C C . LEU B 1 135 ? 6.294 28.387 -19.988 1 62.94 135 LEU B C 1
ATOM 2354 O O . LEU B 1 135 ? 5.668 28.057 -20.998 1 62.94 135 LEU B O 1
ATOM 2358 N N . ASN B 1 136 ? 6.413 29.543 -19.53 1 68.65 136 ASN B N 1
ATOM 2359 C CA . ASN B 1 136 ? 5.955 30.658 -20.351 1 68.65 136 ASN B CA 1
ATOM 2360 C C . ASN B 1 136 ? 6.658 30.683 -21.705 1 68.65 136 ASN B C 1
ATOM 2362 O O . ASN B 1 136 ? 6.024 30.921 -22.735 1 68.65 136 ASN B O 1
ATOM 2366 N N . GLN B 1 137 ? 7.901 30.442 -21.704 1 69.29 137 GLN B N 1
ATOM 2367 C CA . GLN B 1 137 ? 8.685 30.379 -22.933 1 69.29 137 GLN B CA 1
ATOM 2368 C C . GLN B 1 137 ? 8.233 29.219 -23.816 1 69.29 137 GLN B C 1
ATOM 2370 O O . GLN B 1 137 ? 8.101 29.372 -25.032 1 69.29 137 GLN B O 1
ATOM 2375 N N . LEU B 1 138 ? 7.973 28.154 -23.179 1 57.13 138 LEU B N 1
ATOM 2376 C CA . LEU B 1 138 ? 7.529 26.961 -23.891 1 57.13 138 LEU B CA 1
ATOM 2377 C C . LEU B 1 138 ? 6.137 27.165 -24.479 1 57.13 138 LEU B C 1
ATOM 2379 O O . LEU B 1 138 ? 5.867 26.747 -25.607 1 57.13 138 LEU B O 1
ATOM 2383 N N . ASN B 1 139 ? 5.432 27.758 -23.724 1 62.62 139 ASN B N 1
ATOM 2384 C CA . ASN B 1 139 ? 4.089 28.085 -24.193 1 62.62 139 ASN B CA 1
ATOM 2385 C C . ASN B 1 139 ? 4.126 29.065 -25.362 1 62.62 139 ASN B C 1
ATOM 2387 O O . ASN B 1 139 ? 3.359 28.928 -26.316 1 62.62 139 ASN B O 1
ATOM 2391 N N . LYS B 1 140 ? 4.956 30 -25.197 1 66.51 140 LYS B N 1
ATOM 2392 C CA . LYS B 1 140 ? 5.147 30.949 -26.289 1 66.51 140 LYS B CA 1
ATOM 2393 C C . LYS B 1 140 ? 5.657 30.248 -27.545 1 66.51 140 LYS B C 1
ATOM 2395 O O . LYS B 1 140 ? 5.196 30.532 -28.652 1 66.51 140 LYS B O 1
ATOM 2400 N N . ALA B 1 141 ? 6.527 29.354 -27.367 1 61.4 141 ALA B N 1
ATOM 2401 C CA . ALA B 1 141 ? 7.087 28.584 -28.475 1 61.4 141 ALA B CA 1
ATOM 2402 C C . ALA B 1 141 ? 6.02 27.712 -29.131 1 61.4 141 ALA B C 1
ATOM 2404 O O . ALA B 1 141 ? 5.944 27.632 -30.359 1 61.4 141 ALA B O 1
ATOM 2405 N N . ARG B 1 142 ? 5.289 27.189 -28.327 1 53.44 142 ARG B N 1
ATOM 2406 C CA . ARG B 1 142 ? 4.2 26.338 -28.797 1 53.44 142 ARG B CA 1
ATOM 2407 C C . ARG B 1 142 ? 3.166 27.15 -29.571 1 53.44 142 ARG B C 1
ATOM 2409 O O . ARG B 1 142 ? 2.656 26.696 -30.598 1 53.44 142 ARG B O 1
ATOM 2416 N N . ALA B 1 143 ? 2.95 28.247 -29.049 1 62.85 143 ALA B N 1
ATOM 2417 C CA . ALA B 1 143 ? 2.014 29.151 -29.713 1 62.85 143 ALA B CA 1
ATOM 2418 C C . ALA B 1 143 ? 2.536 29.57 -31.084 1 62.85 143 ALA B C 1
ATOM 2420 O O . ALA B 1 143 ? 1.778 29.62 -32.055 1 62.85 143 ALA B O 1
ATOM 2421 N N . ILE B 1 144 ? 3.706 29.819 -31.243 1 62.11 144 ILE B N 1
ATOM 2422 C CA . ILE B 1 144 ? 4.355 30.208 -32.489 1 62.11 144 ILE B CA 1
ATOM 2423 C C . ILE B 1 144 ? 4.314 29.045 -33.478 1 62.11 144 ILE B C 1
ATOM 2425 O O . ILE B 1 144 ? 4.02 29.237 -34.66 1 62.11 144 ILE B O 1
ATOM 2429 N N . LEU B 1 145 ? 4.518 27.892 -33.017 1 55 145 LEU B N 1
ATOM 2430 C CA . LEU B 1 145 ? 4.527 26.697 -33.854 1 55 145 LEU B CA 1
ATOM 2431 C C . LEU B 1 145 ? 3.132 26.402 -34.396 1 55 145 LEU B C 1
ATOM 2433 O O . LEU B 1 145 ? 2.981 26.021 -35.559 1 55 145 LEU B O 1
ATOM 2437 N N . MET B 1 146 ? 2.214 26.619 -33.654 1 61.03 146 MET B N 1
ATOM 2438 C CA . MET B 1 146 ? 0.824 26.394 -34.043 1 61.03 146 MET B CA 1
ATOM 2439 C C . MET B 1 146 ? 0.374 27.426 -35.071 1 61.03 146 MET B C 1
ATOM 2441 O O . MET B 1 146 ? -0.365 27.099 -36.002 1 61.03 146 MET B O 1
ATOM 2445 N N . SER B 1 147 ? 0.854 28.524 -34.911 1 62.4 147 SER B N 1
ATOM 2446 C CA . SER B 1 147 ? 0.512 29.583 -35.856 1 62.4 147 SER B CA 1
ATOM 2447 C C . SER B 1 147 ? 1.168 29.347 -37.212 1 62.4 147 SER B C 1
ATOM 2449 O O . SER B 1 147 ? 0.573 29.632 -38.253 1 62.4 147 SER B O 1
ATOM 2451 N N . ASN B 1 148 ? 2.277 28.832 -37.33 1 58.6 148 ASN B N 1
ATOM 2452 C CA . ASN B 1 148 ? 2.983 28.518 -38.568 1 58.6 148 ASN B CA 1
ATOM 2453 C C . ASN B 1 148 ? 2.368 27.313 -39.273 1 58.6 148 ASN B C 1
ATOM 2455 O O . ASN B 1 148 ? 2.349 27.251 -40.504 1 58.6 148 ASN B O 1
ATOM 2459 N N . GLU B 1 149 ? 1.928 26.367 -38.593 1 51.29 149 GLU B N 1
ATOM 2460 C CA . GLU B 1 149 ? 1.276 25.2 -39.181 1 51.29 149 GLU B CA 1
ATOM 2461 C C . GLU B 1 149 ? -0.049 25.58 -39.835 1 51.29 149 GLU B C 1
ATOM 2463 O O . GLU B 1 149 ? -0.411 25.036 -40.88 1 51.29 149 GLU B O 1
ATOM 2468 N N . ILE B 1 150 ? -0.697 26.454 -39.362 1 52.51 150 ILE B N 1
ATOM 2469 C CA . ILE B 1 150 ? -1.934 26.92 -39.978 1 52.51 150 ILE B CA 1
ATOM 2470 C C . ILE B 1 150 ? -1.616 27.679 -41.265 1 52.51 150 ILE B C 1
ATOM 2472 O O . ILE B 1 150 ? -2.324 27.54 -42.265 1 52.51 150 ILE B O 1
ATOM 2476 N N . SER B 1 151 ? -0.596 28.352 -41.372 1 56.03 151 SER B N 1
ATOM 2477 C CA . SER B 1 151 ? -0.284 29.118 -42.575 1 56.03 151 SER B CA 1
ATOM 2478 C C . SER B 1 151 ? 0.098 28.201 -43.731 1 56.03 151 SER B C 1
ATOM 2480 O O . SER B 1 151 ? 0.02 28.597 -44.896 1 56.03 151 SER B O 1
ATOM 2482 N N . LYS B 1 152 ? 0.691 27.185 -43.387 1 50.48 152 LYS B N 1
ATOM 2483 C CA . LYS B 1 152 ? 1.089 26.328 -44.501 1 50.48 152 LYS B CA 1
ATOM 2484 C C . LYS B 1 152 ? -0.11 25.577 -45.071 1 50.48 152 LYS B C 1
ATOM 2486 O O . LYS B 1 152 ? -0.041 25.032 -46.175 1 50.48 152 LYS B O 1
ATOM 2491 N N . VAL B 1 153 ? -1.102 25.432 -44.272 1 51.89 153 VAL B N 1
ATOM 2492 C CA . VAL B 1 153 ? -2.208 24.646 -44.809 1 51.89 153 VAL B CA 1
ATOM 2493 C C . VAL B 1 153 ? -3.139 25.547 -45.617 1 51.89 153 VAL B C 1
ATOM 2495 O O . VAL B 1 153 ? -3.962 25.061 -46.395 1 51.89 153 VAL B O 1
ATOM 2498 N N . GLN B 1 154 ? -2.752 26.75 -45.551 1 48.36 154 GLN B N 1
ATOM 2499 C CA . GLN B 1 154 ? -3.478 27.548 -46.533 1 48.36 154 GLN B CA 1
ATOM 2500 C C . GLN B 1 154 ? -2.695 27.662 -47.838 1 48.36 154 GLN B C 1
ATOM 2502 O O . GLN B 1 154 ? -1.471 27.805 -47.823 1 48.36 154 GLN B O 1
#